Protein AF-A0A8C1S7X3-F1 (afdb_monomer_lite)

Organism: Cyprinus carpio (NCBI:txid7962)

Radius of gyration: 28.61 Å; chains: 1; bounding box: 65×60×80 Å

pLDDT: mean 78.75, std 22.72, range [27.33, 97.25]

Structure (mmCIF, N/CA/C/O backbone):
data_AF-A0A8C1S7X3-F1
#
_entry.id   AF-A0A8C1S7X3-F1
#
loop_
_atom_site.group_PDB
_atom_site.id
_atom_site.type_symbol
_atom_site.label_atom_id
_atom_site.label_alt_id
_atom_site.label_comp_id
_atom_site.label_asym_id
_atom_site.label_entity_id
_atom_site.label_seq_id
_atom_site.pdbx_PDB_ins_code
_atom_site.Cartn_x
_atom_site.Cartn_y
_atom_site.Cartn_z
_atom_site.occupancy
_atom_site.B_iso_or_equiv
_atom_site.auth_seq_id
_atom_site.auth_comp_id
_atom_site.auth_asym_id
_atom_site.auth_atom_id
_atom_site.pdbx_PDB_model_num
ATOM 1 N N . MET A 1 1 ? -44.495 -19.954 -11.432 1.00 55.00 1 MET A N 1
ATOM 2 C CA . MET A 1 1 ? -43.641 -20.137 -12.632 1.00 55.00 1 MET A CA 1
ATOM 3 C C . MET A 1 1 ? -44.266 -19.585 -13.930 1.00 55.00 1 MET A C 1
ATOM 5 O O . MET A 1 1 ? -44.049 -20.167 -14.978 1.00 55.00 1 MET A O 1
ATOM 9 N N . ASN A 1 2 ? -44.971 -18.441 -13.916 1.00 55.03 2 ASN A N 1
ATOM 10 C CA . ASN A 1 2 ? -45.495 -17.822 -15.156 1.00 55.03 2 ASN A CA 1
ATOM 11 C C . ASN A 1 2 ? -45.259 -16.300 -15.280 1.00 55.03 2 ASN A C 1
ATOM 13 O O . ASN A 1 2 ? -45.563 -15.739 -16.322 1.00 55.03 2 ASN A O 1
ATOM 17 N N . LEU A 1 3 ? -44.650 -15.631 -14.288 1.00 45.84 3 LEU A N 1
ATOM 18 C CA . LEU A 1 3 ? -44.273 -14.208 -14.409 1.00 45.84 3 LEU A CA 1
ATOM 19 C C . LEU A 1 3 ? -42.831 -13.980 -14.902 1.00 45.84 3 LEU A C 1
ATOM 21 O O . LEU A 1 3 ? -42.554 -12.970 -15.536 1.00 45.84 3 LEU A O 1
ATOM 25 N N . LEU A 1 4 ? -41.919 -14.932 -14.683 1.00 46.31 4 LEU A N 1
ATOM 26 C CA . LEU A 1 4 ? -40.523 -14.830 -15.141 1.00 46.31 4 LEU A CA 1
ATOM 27 C C . LEU A 1 4 ? -40.351 -15.062 -16.655 1.00 46.31 4 LEU A C 1
ATOM 29 O O . LEU A 1 4 ? -39.340 -14.660 -17.222 1.00 46.31 4 LEU A O 1
ATOM 33 N N . ARG A 1 5 ? -41.341 -15.669 -17.324 1.00 49.16 5 ARG A N 1
ATOM 34 C CA . ARG A 1 5 ? -41.297 -15.949 -18.769 1.00 49.16 5 ARG A CA 1
ATOM 35 C C . ARG A 1 5 ? -41.707 -14.730 -19.613 1.00 49.16 5 ARG A C 1
ATOM 37 O O . ARG A 1 5 ? -41.057 -14.440 -20.608 1.00 49.16 5 ARG A O 1
ATOM 44 N N . LEU A 1 6 ? -42.680 -13.947 -19.136 1.00 48.53 6 LEU A N 1
ATOM 45 C CA . LEU A 1 6 ? -43.129 -12.691 -19.764 1.00 48.53 6 LEU A CA 1
ATOM 46 C C . LEU A 1 6 ? -42.102 -11.545 -19.647 1.00 48.53 6 LEU A C 1
ATOM 48 O O . LEU A 1 6 ? -42.046 -10.664 -20.507 1.00 48.53 6 LEU A O 1
ATOM 52 N N . PHE A 1 7 ? -41.254 -11.568 -18.615 1.00 47.41 7 PHE A N 1
ATOM 53 C CA . PHE A 1 7 ? -40.211 -10.554 -18.422 1.00 47.41 7 PHE A CA 1
ATOM 54 C C . PHE A 1 7 ? -38.995 -10.770 -19.343 1.00 47.41 7 PHE A C 1
ATOM 56 O O . PHE A 1 7 ? -38.362 -9.814 -19.782 1.00 47.41 7 PHE A O 1
ATOM 63 N N . MET A 1 8 ? -38.693 -12.024 -19.696 1.00 51.19 8 MET A N 1
ATOM 64 C CA . MET A 1 8 ? -37.575 -12.349 -20.593 1.00 51.19 8 MET A CA 1
ATOM 65 C C . MET A 1 8 ? -37.919 -12.144 -22.077 1.00 51.19 8 MET A C 1
ATOM 67 O O . MET A 1 8 ? -37.049 -11.759 -22.859 1.00 51.19 8 MET A O 1
ATOM 71 N N . GLU A 1 9 ? -39.182 -12.317 -22.478 1.00 50.72 9 GLU A N 1
ATOM 72 C CA . GLU A 1 9 ? -39.605 -12.083 -23.869 1.00 50.72 9 GLU A CA 1
ATOM 73 C C . GLU A 1 9 ? -39.658 -10.586 -24.229 1.00 50.72 9 GLU A C 1
ATOM 75 O O . GLU A 1 9 ? -39.294 -10.207 -25.345 1.00 50.72 9 GLU A O 1
ATOM 80 N N . THR A 1 10 ? -39.978 -9.708 -23.274 1.00 50.62 10 THR A N 1
ATOM 81 C CA . THR A 1 10 ? -40.030 -8.247 -23.481 1.00 50.62 10 THR A CA 1
ATOM 82 C C . THR A 1 10 ? -38.645 -7.586 -23.557 1.00 50.62 10 THR A C 1
ATOM 84 O O . THR A 1 10 ? -38.455 -6.643 -24.327 1.00 50.62 10 THR A O 1
ATOM 87 N N . LEU A 1 11 ? -37.639 -8.128 -22.862 1.00 45.75 11 LEU A N 1
ATOM 88 C CA . LEU A 1 11 ? -36.242 -7.672 -22.951 1.00 45.75 11 LEU A CA 1
ATOM 89 C C . LEU A 1 11 ? -35.567 -8.048 -24.285 1.00 45.75 11 LEU A C 1
ATOM 91 O O . LEU A 1 11 ? -34.716 -7.305 -24.777 1.00 45.75 11 LEU A O 1
ATOM 95 N N . SER A 1 12 ? -35.990 -9.147 -24.920 1.00 47.47 12 SER A N 1
ATOM 96 C CA . SER A 1 12 ? -35.440 -9.595 -26.211 1.00 47.47 12 SER A CA 1
ATOM 97 C C . SER A 1 12 ? -35.862 -8.719 -27.405 1.00 47.47 12 SER A C 1
ATOM 99 O O . SER A 1 12 ? -35.102 -8.557 -28.363 1.00 47.47 12 SER A O 1
ATOM 101 N N . LEU A 1 13 ? -37.039 -8.086 -27.331 1.00 46.22 13 LEU A N 1
ATOM 102 C CA . LEU A 1 13 ? -37.576 -7.208 -28.379 1.00 46.22 13 LEU A CA 1
ATOM 103 C C . LEU A 1 13 ? -36.984 -5.790 -28.337 1.00 46.22 13 LEU A C 1
ATOM 105 O O . LEU A 1 13 ? -36.869 -5.141 -29.378 1.00 46.22 13 LEU A O 1
ATOM 109 N N . LEU A 1 14 ? -36.539 -5.324 -27.166 1.00 41.34 14 LEU A N 1
ATOM 110 C CA . LEU A 1 14 ? -35.882 -4.020 -27.016 1.00 41.34 14 LEU A CA 1
ATOM 111 C C . LEU A 1 14 ? -34.415 -4.039 -27.475 1.00 41.34 14 LEU A C 1
ATOM 113 O O . LEU A 1 14 ? -33.920 -3.030 -27.974 1.00 41.34 14 LEU A O 1
ATOM 117 N N . PHE A 1 15 ? -33.744 -5.193 -27.418 1.00 37.53 15 PHE A N 1
ATOM 118 C CA . PHE A 1 15 ? -32.365 -5.335 -27.904 1.00 37.53 15 PHE A CA 1
ATOM 119 C C . PHE A 1 15 ? -32.252 -5.413 -29.439 1.00 37.53 15 PHE A C 1
ATOM 121 O O . PHE A 1 15 ? -31.205 -5.078 -29.990 1.00 37.53 15 PHE A O 1
ATOM 128 N N . ARG A 1 16 ? -33.328 -5.776 -30.158 1.00 43.81 16 ARG A N 1
ATOM 129 C CA . ARG A 1 16 ? -33.337 -5.825 -31.637 1.00 43.81 16 ARG A CA 1
ATOM 130 C C . ARG A 1 16 ? -33.578 -4.483 -32.332 1.00 43.81 16 ARG A C 1
ATOM 132 O O . ARG A 1 16 ? -33.283 -4.379 -33.513 1.00 43.81 16 ARG A O 1
ATOM 139 N N . ARG A 1 17 ? -34.049 -3.444 -31.634 1.00 38.16 17 ARG A N 1
ATOM 140 C CA . ARG A 1 17 ? -34.268 -2.107 -32.232 1.00 38.16 17 ARG A CA 1
ATOM 141 C C . ARG A 1 17 ? -33.084 -1.144 -32.114 1.00 38.16 17 ARG A C 1
ATOM 143 O O . ARG A 1 17 ? -33.133 -0.068 -32.695 1.00 38.16 17 ARG A O 1
ATOM 150 N N . CYS A 1 18 ? -32.021 -1.519 -31.401 1.00 34.16 18 CYS A N 1
ATOM 151 C CA . CYS A 1 18 ? -30.854 -0.655 -31.181 1.00 34.16 18 CYS A CA 1
ATOM 152 C C . CYS A 1 18 ? -29.676 -0.940 -32.141 1.00 34.16 18 CYS A C 1
ATOM 154 O O . CYS A 1 18 ? -28.644 -0.283 -32.058 1.00 34.16 18 CYS A O 1
ATOM 156 N N . LEU A 1 19 ? -29.811 -1.913 -33.054 1.00 35.56 19 LEU A N 1
ATOM 157 C CA . LEU A 1 19 ? -28.732 -2.364 -33.951 1.00 35.56 19 LEU A CA 1
ATOM 158 C C . LEU A 1 19 ? -28.941 -2.022 -35.442 1.00 35.56 19 LEU A C 1
ATOM 160 O O . LEU A 1 19 ? -28.170 -2.491 -36.274 1.00 35.56 19 LEU A O 1
ATOM 164 N N . GLU A 1 20 ? -29.917 -1.175 -35.795 1.00 39.09 20 GLU A N 1
ATOM 165 C CA . GLU A 1 20 ? -30.254 -0.850 -37.200 1.00 39.09 20 GLU A CA 1
ATOM 166 C C . GLU A 1 20 ? -30.089 0.629 -37.607 1.00 39.09 20 GLU A C 1
ATOM 168 O O . GLU A 1 20 ? -30.702 1.089 -38.565 1.00 39.09 20 GLU A O 1
ATOM 173 N N . THR A 1 21 ? -29.207 1.398 -36.965 1.00 34.78 21 THR A N 1
ATOM 174 C CA . THR A 1 21 ? -28.835 2.736 -37.474 1.00 34.78 21 THR A CA 1
ATOM 175 C C . THR A 1 21 ? -27.326 2.885 -37.643 1.00 34.78 21 THR A C 1
ATOM 177 O O . THR A 1 21 ? -26.651 3.658 -36.969 1.00 34.78 21 THR A O 1
ATOM 180 N N . GLN A 1 22 ? -26.779 2.140 -38.607 1.00 35.91 22 GLN A N 1
ATOM 181 C CA . GLN A 1 22 ? -25.499 2.480 -39.228 1.00 35.91 22 GLN A CA 1
ATOM 182 C C . GLN A 1 22 ? -25.705 3.690 -40.152 1.00 35.91 22 GLN A C 1
ATOM 184 O O . GLN A 1 22 ? -26.247 3.559 -41.245 1.00 35.91 22 GLN A O 1
ATOM 189 N N . ALA A 1 23 ? -25.275 4.875 -39.716 1.00 35.78 23 ALA A N 1
ATOM 190 C CA . ALA A 1 23 ? -25.149 6.042 -40.587 1.00 35.78 23 ALA A CA 1
ATOM 191 C C . ALA A 1 23 ? -23.747 6.054 -41.239 1.00 35.78 23 ALA A C 1
ATOM 193 O O . ALA A 1 23 ? -22.747 5.970 -40.517 1.00 35.78 23 ALA A O 1
ATOM 194 N N . PRO A 1 24 ? -23.636 6.138 -42.578 1.00 37.59 24 PRO A N 1
ATOM 195 C CA . PRO A 1 24 ? -22.352 6.132 -43.266 1.00 37.59 24 PRO A CA 1
ATOM 196 C C . PRO A 1 24 ? -21.654 7.500 -43.259 1.00 37.59 24 PRO A C 1
ATOM 198 O O . PRO A 1 24 ? -22.267 8.564 -43.188 1.00 37.59 24 PRO A O 1
ATOM 201 N N . ARG A 1 25 ? -20.324 7.425 -43.368 1.00 37.12 25 ARG A N 1
ATOM 202 C CA . ARG A 1 25 ? -19.386 8.529 -43.595 1.00 37.12 25 ARG A CA 1
ATOM 203 C C . ARG A 1 25 ? -19.604 9.145 -44.981 1.00 37.12 25 ARG A C 1
ATOM 205 O O . ARG A 1 25 ? -19.524 8.414 -45.961 1.00 37.12 25 ARG A O 1
ATOM 212 N N . THR A 1 26 ? -19.691 10.471 -45.071 1.00 30.23 26 THR A N 1
ATOM 213 C CA . THR A 1 26 ? -19.471 11.212 -46.328 1.00 30.23 26 THR A CA 1
ATOM 214 C C . THR A 1 26 ? -18.847 12.585 -46.065 1.00 30.23 26 THR A C 1
ATOM 216 O O . THR A 1 26 ? -19.467 13.478 -45.499 1.00 30.23 26 THR A O 1
ATOM 219 N N . THR A 1 27 ? -17.564 12.667 -46.426 1.00 29.92 27 THR A N 1
ATOM 220 C CA . THR A 1 27 ? -16.858 13.735 -47.160 1.00 29.92 27 THR A CA 1
ATOM 221 C C . THR A 1 27 ? -17.393 15.172 -47.158 1.00 29.92 27 THR A C 1
ATOM 223 O O . THR A 1 27 ? -18.491 15.466 -47.620 1.00 29.92 27 THR A O 1
ATOM 226 N N . PHE A 1 28 ? -16.484 16.076 -46.778 1.00 31.14 28 PHE A N 1
ATOM 227 C CA . PHE A 1 28 ? -16.491 17.512 -47.041 1.00 31.14 28 PHE A CA 1
ATOM 228 C C . PHE A 1 28 ? -16.698 17.846 -48.525 1.00 31.14 28 PHE A C 1
ATOM 230 O O . PHE A 1 28 ? -15.899 17.417 -49.354 1.00 31.14 28 PHE A O 1
ATOM 237 N N . ILE A 1 29 ? -17.664 18.721 -48.823 1.00 29.14 29 ILE A N 1
ATOM 238 C CA . ILE A 1 29 ? -17.575 19.699 -49.916 1.00 29.14 29 ILE A CA 1
ATOM 239 C C . ILE A 1 29 ? -18.125 21.025 -49.388 1.00 29.14 29 ILE A C 1
ATOM 241 O O . ILE A 1 29 ? -19.268 21.128 -48.949 1.00 29.14 29 ILE A O 1
ATOM 245 N N . VAL A 1 30 ? -17.263 22.035 -49.411 1.00 35.91 30 VAL A N 1
ATOM 246 C CA . VAL A 1 30 ? -17.592 23.436 -49.165 1.00 35.91 30 VAL A CA 1
ATOM 247 C C . VAL A 1 30 ? -18.342 23.934 -50.395 1.00 35.91 30 VAL A C 1
ATOM 249 O O . VAL A 1 30 ? -17.779 23.878 -51.483 1.00 35.91 30 VAL A O 1
ATOM 252 N N . ASN A 1 31 ? -19.569 24.437 -50.255 1.00 27.33 31 ASN A N 1
ATOM 253 C CA . ASN A 1 31 ? -20.057 25.435 -51.201 1.00 27.33 31 ASN A CA 1
ATOM 254 C C . ASN A 1 31 ? -21.078 26.399 -50.590 1.00 27.33 31 ASN A C 1
ATOM 256 O O . ASN A 1 31 ? -22.105 26.032 -50.027 1.00 27.33 31 ASN A O 1
ATOM 260 N N . LYS A 1 32 ? -20.685 27.662 -50.729 1.00 33.59 32 LYS A N 1
ATOM 261 C CA . LYS A 1 32 ? -21.409 28.923 -50.593 1.00 33.59 32 LYS A CA 1
ATOM 262 C C . LYS A 1 32 ? -22.662 28.907 -51.478 1.00 33.59 32 LYS A C 1
ATOM 264 O O . LYS A 1 32 ? -22.566 28.383 -52.580 1.00 33.59 32 LYS A O 1
ATOM 269 N N . LEU A 1 33 ? -23.745 29.544 -51.019 1.00 29.83 33 LEU A N 1
ATOM 270 C CA . LEU A 1 33 ? -24.744 30.348 -51.767 1.00 29.83 33 LEU A CA 1
ATOM 271 C C . LEU A 1 33 ? -26.041 30.387 -50.930 1.00 29.83 33 LEU A C 1
ATOM 273 O O . LEU A 1 33 ? -26.743 29.395 -50.796 1.00 29.83 33 LEU A O 1
ATOM 277 N N . GLN A 1 34 ? -26.189 31.405 -50.080 1.00 31.56 34 GLN A N 1
ATOM 278 C CA . GLN A 1 34 ? -27.067 32.566 -50.305 1.00 31.56 34 GLN A CA 1
ATOM 279 C C . GLN A 1 34 ? -28.560 32.202 -50.337 1.00 31.56 34 GLN A C 1
ATOM 281 O O . GLN A 1 34 ? -29.079 31.714 -51.332 1.00 31.56 34 GLN A O 1
ATOM 286 N N . CYS A 1 35 ? -29.254 32.513 -49.240 1.00 27.50 35 CYS A N 1
ATOM 287 C CA . CYS A 1 35 ? -30.694 32.733 -49.255 1.00 27.50 35 CYS A CA 1
ATOM 288 C C . CYS A 1 35 ? -30.974 34.047 -48.518 1.00 27.50 35 CYS A C 1
ATOM 290 O O . CYS A 1 35 ? -30.832 34.146 -47.297 1.00 27.50 35 CYS A O 1
ATOM 292 N N . GLU A 1 36 ? -31.284 35.076 -49.302 1.00 39.12 36 GLU A N 1
ATOM 293 C CA . GLU A 1 36 ? -31.817 36.353 -48.851 1.00 39.12 36 GLU A CA 1
ATOM 294 C C . GLU A 1 36 ? -33.304 36.180 -48.547 1.00 39.12 36 GLU A C 1
ATOM 296 O O . GLU A 1 36 ? -34.116 36.060 -49.456 1.00 39.12 36 GLU A O 1
ATOM 301 N N . CYS A 1 37 ? -33.671 36.181 -47.267 1.00 31.02 37 CYS A N 1
ATOM 302 C CA . CYS A 1 37 ? -35.007 36.607 -46.849 1.00 31.02 37 CYS A CA 1
ATOM 303 C C . CYS A 1 37 ? -34.988 36.963 -45.357 1.00 31.02 37 CYS A C 1
ATOM 305 O O . CYS A 1 37 ? -35.560 36.291 -44.502 1.00 31.02 37 CYS A O 1
ATOM 307 N N . CYS A 1 38 ? -34.251 38.021 -45.022 1.00 29.19 38 CYS A N 1
ATOM 308 C CA . CYS A 1 38 ? -34.256 38.593 -43.684 1.00 29.19 38 CYS A CA 1
ATOM 309 C C . CYS A 1 38 ? -35.435 39.565 -43.577 1.00 29.19 38 CYS A C 1
ATOM 311 O O . CYS A 1 38 ? -35.336 40.687 -44.065 1.00 29.19 38 CYS A O 1
ATOM 313 N N . SER A 1 39 ? -36.551 39.147 -42.969 1.00 36.94 39 SER A N 1
ATOM 314 C CA . SER A 1 39 ? -37.573 40.053 -42.414 1.00 36.94 39 SER A CA 1
ATOM 315 C C . SER A 1 39 ? -38.528 39.321 -41.470 1.00 36.94 39 SER A C 1
ATOM 317 O O . SER A 1 39 ? -39.686 39.121 -41.804 1.00 36.94 39 SER A O 1
ATOM 319 N N . SER A 1 40 ? -38.052 38.950 -40.276 1.00 35.81 40 SER A N 1
ATOM 320 C CA . SER A 1 40 ? -38.884 38.971 -39.056 1.00 35.81 40 SER A CA 1
ATOM 321 C C . SER A 1 40 ? -38.089 38.524 -37.828 1.00 35.81 40 SER A C 1
ATOM 323 O O . SER A 1 40 ? -37.838 37.341 -37.596 1.00 35.81 40 SER A O 1
ATOM 325 N N . ARG A 1 41 ? -37.718 39.513 -37.009 1.00 45.38 41 ARG A N 1
ATOM 326 C CA . ARG A 1 41 ? -37.398 39.357 -35.588 1.00 45.38 41 ARG A CA 1
ATOM 327 C C . ARG A 1 41 ? -38.576 38.686 -34.879 1.00 45.38 41 ARG A C 1
ATOM 329 O O . ARG A 1 41 ? -39.564 39.368 -34.653 1.00 45.38 41 ARG A O 1
ATOM 336 N N . SER A 1 42 ? -38.442 37.427 -34.470 1.00 42.34 42 SER A N 1
ATOM 337 C CA . SER A 1 42 ? -39.120 36.862 -33.287 1.00 42.34 42 SER A CA 1
ATOM 338 C C . SER A 1 42 ? -38.976 35.344 -33.261 1.00 42.34 42 SER A C 1
ATOM 340 O O . SER A 1 42 ? -39.863 34.637 -33.721 1.00 42.34 42 SER A O 1
ATOM 342 N N . ASN A 1 43 ? -37.883 34.813 -32.710 1.00 39.19 43 ASN A N 1
ATOM 343 C CA . ASN A 1 43 ? -37.947 33.469 -32.115 1.00 39.19 43 ASN A CA 1
ATOM 344 C C . ASN A 1 43 ? -36.871 33.182 -31.057 1.00 39.19 43 ASN A C 1
ATOM 346 O O . ASN A 1 43 ? -36.550 32.036 -30.771 1.00 39.19 43 ASN A O 1
ATOM 350 N N . LEU A 1 44 ? -36.377 34.229 -30.383 1.00 39.12 44 LEU A N 1
ATOM 351 C CA . LEU A 1 44 ? -35.601 34.075 -29.145 1.00 39.12 44 LEU A CA 1
ATOM 352 C C . LEU A 1 44 ? -36.499 33.883 -27.901 1.00 39.12 44 LEU A C 1
ATOM 354 O O . LEU A 1 44 ? -36.006 33.827 -26.779 1.00 39.12 44 LEU A O 1
ATOM 358 N N . TYR A 1 45 ? -37.822 33.797 -28.089 1.00 42.78 45 TYR A N 1
ATOM 359 C CA . TYR A 1 45 ? -38.806 33.758 -26.999 1.00 42.78 45 TYR A CA 1
ATOM 360 C C . TYR A 1 45 ? -39.431 32.371 -26.759 1.00 42.78 45 TYR A C 1
ATOM 362 O O . TYR A 1 45 ? -40.202 32.201 -25.819 1.00 42.78 45 TYR A O 1
ATOM 370 N N . GLN A 1 46 ? -39.085 31.356 -27.563 1.00 44.44 46 GLN A N 1
ATOM 371 C CA . GLN A 1 46 ? -39.604 29.989 -27.387 1.00 44.44 46 GLN A CA 1
ATOM 372 C C . GLN A 1 46 ? -38.557 28.967 -26.907 1.00 44.44 46 GLN A C 1
ATOM 374 O O . GLN A 1 46 ? -38.938 27.928 -26.374 1.00 44.44 46 GLN A O 1
ATOM 379 N N . GLN A 1 47 ? -37.255 29.278 -26.947 1.00 41.69 47 GLN A N 1
ATOM 380 C CA . GLN A 1 47 ? -36.217 28.431 -26.326 1.00 41.69 47 GLN A CA 1
ATOM 381 C C . GLN A 1 47 ? -36.086 28.624 -24.804 1.00 41.69 47 GLN A C 1
ATOM 383 O O . GLN A 1 47 ? -35.587 27.742 -24.107 1.00 41.69 47 GLN A O 1
ATOM 388 N N . THR A 1 48 ? -36.605 29.721 -24.248 1.00 44.78 48 THR A N 1
ATOM 389 C CA . THR A 1 48 ? -36.473 30.041 -22.815 1.00 44.78 48 THR A CA 1
ATOM 390 C C . THR A 1 48 ? -37.483 29.322 -21.914 1.00 44.78 48 THR A C 1
ATOM 392 O O . THR A 1 48 ? -37.338 29.355 -20.692 1.00 44.78 48 THR A O 1
ATOM 395 N N . ASN A 1 49 ? -38.481 28.632 -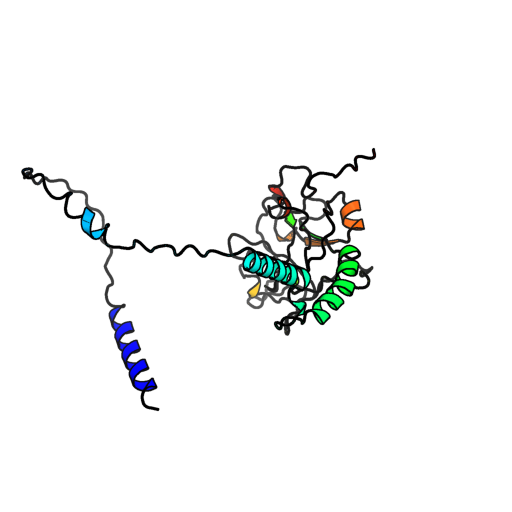22.482 1.00 45.00 49 ASN A N 1
ATOM 396 C CA . ASN A 1 49 ? -39.529 27.950 -21.709 1.00 45.00 49 ASN A CA 1
ATOM 397 C C . ASN A 1 49 ? -39.338 26.427 -21.580 1.00 45.00 49 ASN A C 1
ATOM 399 O O . ASN A 1 49 ? -39.862 25.837 -20.636 1.00 45.00 49 ASN A O 1
ATOM 403 N N . LEU A 1 50 ? -38.526 25.797 -22.438 1.00 44.09 50 LEU A N 1
ATOM 404 C CA . LEU A 1 50 ? -38.106 24.395 -22.277 1.00 44.09 50 LEU A CA 1
ATOM 405 C C . LEU A 1 50 ? -36.883 24.246 -21.356 1.00 44.09 50 LEU A C 1
ATOM 407 O O . LEU A 1 50 ? -36.796 23.268 -20.620 1.00 44.09 50 LEU A O 1
ATOM 411 N N . GLN A 1 51 ? -36.008 25.257 -21.288 1.00 44.62 51 GLN A N 1
ATOM 412 C CA . GLN A 1 51 ? -34.932 25.316 -20.286 1.00 44.62 51 GLN A CA 1
ATOM 413 C C . GLN A 1 51 ? -35.421 25.697 -18.877 1.00 44.62 51 GLN A C 1
ATOM 415 O O . GLN A 1 51 ? -34.728 25.435 -17.902 1.00 44.62 51 GLN A O 1
ATOM 420 N N . LYS A 1 52 ? -36.625 26.273 -18.737 1.00 46.00 52 LYS A N 1
ATOM 421 C CA . LYS A 1 52 ? -37.221 26.592 -17.424 1.00 46.00 52 LYS A CA 1
ATOM 422 C C . LYS A 1 52 ? -38.009 25.441 -16.790 1.00 46.00 52 LYS A C 1
ATOM 424 O O . LYS A 1 52 ? -38.356 25.536 -15.615 1.00 46.00 52 LYS A O 1
ATOM 429 N N . ARG A 1 53 ? -38.306 24.373 -17.541 1.00 45.78 53 ARG A N 1
ATOM 430 C CA . ARG A 1 53 ? -39.115 23.230 -17.070 1.00 45.78 53 ARG A CA 1
ATOM 431 C C . ARG A 1 53 ? -38.328 21.949 -16.798 1.00 45.78 53 ARG A C 1
ATOM 433 O O . ARG A 1 53 ? -38.903 21.019 -16.243 1.00 45.78 53 ARG A O 1
ATOM 440 N N . LEU A 1 54 ? -37.030 21.908 -17.094 1.00 47.91 54 LEU A N 1
ATOM 441 C CA . LEU A 1 54 ? -36.160 20.805 -16.689 1.00 47.91 54 LEU A CA 1
ATOM 442 C C . LEU A 1 54 ? -35.308 21.222 -15.486 1.00 47.91 54 LEU A C 1
ATOM 444 O O . LEU A 1 54 ? -34.375 22.011 -15.582 1.00 47.91 54 LEU A O 1
ATOM 448 N N . SER A 1 55 ? -35.723 20.669 -14.346 1.00 48.31 55 SER A N 1
ATOM 449 C CA . SER A 1 55 ? -34.959 20.448 -13.120 1.00 48.31 55 SER A CA 1
ATOM 450 C C . SER A 1 55 ? -34.449 21.676 -12.360 1.00 48.31 55 SER A C 1
ATOM 452 O O . SER A 1 55 ? -33.256 21.827 -12.108 1.00 48.31 55 SER A O 1
ATOM 454 N N . ARG A 1 56 ? -35.383 22.419 -11.754 1.00 49.47 56 ARG A N 1
ATOM 455 C CA . ARG A 1 56 ? -35.261 22.681 -10.308 1.00 49.47 56 ARG A CA 1
ATOM 456 C C . ARG A 1 56 ? -35.314 21.324 -9.585 1.00 49.47 56 ARG A C 1
ATOM 458 O O . ARG A 1 56 ? -36.335 20.970 -9.008 1.00 49.47 56 ARG A O 1
ATOM 465 N N . SER A 1 57 ? -34.249 20.524 -9.657 1.00 57.66 57 SER A N 1
ATOM 466 C CA . SER A 1 57 ? -34.027 19.537 -8.607 1.00 57.66 57 SER A CA 1
ATOM 467 C C . SER A 1 57 ? -33.686 20.372 -7.386 1.00 57.66 57 SER A C 1
ATOM 469 O O . SER A 1 57 ? -32.613 20.976 -7.324 1.00 57.66 57 SER A O 1
ATOM 471 N N . VAL A 1 58 ? -34.630 20.511 -6.462 1.00 61.62 58 VAL A N 1
ATOM 472 C CA . VAL A 1 58 ? -34.288 20.954 -5.116 1.00 61.62 58 VAL A CA 1
ATOM 473 C C . VAL A 1 58 ? -33.248 19.940 -4.652 1.00 61.62 58 VAL A C 1
ATOM 475 O O . VAL A 1 58 ? -33.587 18.784 -4.431 1.00 61.62 58 VAL A O 1
ATOM 478 N N . MET A 1 59 ? -31.967 20.324 -4.632 1.00 59.06 59 MET A N 1
ATOM 479 C CA . MET A 1 59 ? -30.982 19.576 -3.864 1.00 59.06 59 MET A CA 1
ATOM 480 C C . MET A 1 59 ? -31.484 19.677 -2.434 1.00 59.06 59 MET A C 1
ATOM 482 O O . MET A 1 59 ? -31.346 20.722 -1.794 1.00 59.06 59 MET A O 1
ATOM 486 N N . GLU A 1 60 ? -32.172 18.634 -1.995 1.00 70.06 60 GLU A N 1
ATOM 487 C CA . GLU A 1 60 ? -32.599 18.488 -0.622 1.00 70.06 60 GLU A CA 1
ATOM 488 C C . GLU A 1 60 ? -31.324 18.573 0.217 1.00 70.06 60 GLU A C 1
ATOM 490 O O . GLU A 1 60 ? -30.405 17.762 0.079 1.00 70.06 60 GLU A O 1
ATOM 495 N N . ARG A 1 61 ? -31.183 19.668 0.971 1.00 73.75 61 ARG A N 1
ATOM 496 C CA . ARG A 1 61 ? -30.003 19.871 1.806 1.00 73.75 61 ARG A CA 1
ATOM 497 C C . ARG A 1 61 ? -30.097 18.850 2.923 1.00 73.75 61 ARG A C 1
ATOM 499 O O . ARG A 1 61 ? -30.914 19.008 3.824 1.00 73.75 61 ARG A O 1
ATOM 506 N N . ILE A 1 62 ? -29.261 17.822 2.848 1.00 78.94 62 ILE A N 1
ATOM 507 C CA . ILE A 1 62 ? -29.084 16.871 3.938 1.00 78.94 62 ILE A CA 1
ATOM 508 C C . ILE A 1 62 ? -28.532 17.669 5.122 1.00 78.94 62 ILE A C 1
ATOM 510 O O . ILE A 1 62 ? -27.375 18.087 5.121 1.00 78.94 62 ILE A O 1
ATOM 514 N N . HIS A 1 63 ? -29.393 17.950 6.097 1.00 80.81 63 HIS A N 1
ATOM 515 C CA . HIS A 1 63 ? -29.012 18.616 7.331 1.00 80.81 63 HIS A CA 1
ATOM 516 C C . HIS A 1 63 ? -28.608 17.548 8.343 1.00 80.81 63 HIS A C 1
ATOM 518 O O . HIS A 1 63 ? -29.447 16.793 8.827 1.00 80.81 63 HIS A O 1
ATOM 524 N N . ILE A 1 64 ? -27.317 17.485 8.651 1.00 81.12 64 ILE A N 1
ATOM 525 C CA . ILE A 1 64 ? -26.772 16.572 9.653 1.00 81.12 64 ILE A CA 1
ATOM 526 C C . ILE A 1 64 ? -26.699 17.352 10.963 1.00 81.12 64 ILE A C 1
ATOM 528 O O . ILE A 1 64 ? -26.023 18.377 11.042 1.00 81.12 64 ILE A O 1
ATOM 532 N N . ASP A 1 65 ? -27.431 16.909 11.982 1.00 90.38 65 ASP A N 1
ATOM 533 C CA . ASP A 1 65 ? -27.319 17.507 13.309 1.00 90.38 65 ASP A CA 1
ATOM 534 C C . ASP A 1 65 ? -25.977 17.141 13.982 1.00 90.38 65 ASP A C 1
ATOM 536 O O . ASP A 1 65 ? -25.189 16.322 13.495 1.00 90.38 65 ASP A O 1
ATOM 540 N N . LYS A 1 66 ? -25.684 17.770 15.123 1.00 91.12 66 LYS A N 1
ATOM 541 C CA . LYS A 1 66 ? -24.432 17.536 15.855 1.00 91.12 66 LYS A CA 1
ATOM 542 C C . LYS A 1 66 ? -24.285 16.082 16.323 1.00 91.12 66 LYS A C 1
ATOM 544 O O . LYS A 1 66 ? -23.176 15.560 16.335 1.00 91.12 66 LYS A O 1
ATOM 549 N N . HIS A 1 67 ? -25.380 15.427 16.701 1.00 90.38 67 HIS A N 1
ATOM 550 C CA . HIS A 1 67 ? -25.353 14.043 17.165 1.00 90.38 67 HIS A CA 1
ATOM 551 C C . HIS A 1 67 ? -25.026 13.088 16.011 1.00 90.38 67 HIS A C 1
ATOM 553 O O . HIS A 1 67 ? -24.130 12.254 16.129 1.00 90.38 67 HIS A O 1
ATOM 559 N N . ALA A 1 68 ? -25.685 13.263 14.867 1.00 88.81 68 ALA A N 1
ATOM 560 C CA . ALA A 1 68 ? -25.401 12.529 13.644 1.00 88.81 68 ALA A CA 1
ATOM 561 C C . ALA A 1 68 ? -23.961 12.771 13.157 1.00 88.81 68 ALA A C 1
ATOM 563 O O . ALA A 1 68 ? -23.293 11.827 12.743 1.00 88.81 68 ALA A O 1
ATOM 564 N N . THR A 1 69 ? -23.443 13.997 13.284 1.00 89.88 69 THR A N 1
ATOM 565 C CA . THR A 1 69 ? -22.040 14.317 12.963 1.00 89.88 69 THR A CA 1
ATOM 566 C C . THR A 1 69 ? -21.073 13.530 13.850 1.00 89.88 69 THR A C 1
ATOM 568 O O . THR A 1 69 ? -20.200 12.835 13.334 1.00 89.88 69 THR A O 1
ATOM 571 N N . ASN A 1 70 ? -21.277 13.551 15.171 1.00 92.06 70 ASN A N 1
ATOM 572 C CA . ASN A 1 70 ? -20.446 12.806 16.120 1.00 92.06 70 ASN A CA 1
ATOM 573 C C . ASN A 1 70 ? -20.485 11.290 15.860 1.00 92.06 70 ASN A C 1
ATOM 575 O O . ASN A 1 70 ? -19.459 10.621 15.950 1.00 92.06 70 ASN A O 1
ATOM 579 N N . ALA A 1 71 ? -21.655 10.742 15.518 1.00 90.56 71 ALA A N 1
ATOM 580 C CA . ALA A 1 71 ? -21.800 9.326 15.191 1.00 90.56 71 ALA A CA 1
ATOM 581 C C . ALA A 1 71 ? -21.007 8.944 13.927 1.00 90.56 71 ALA A C 1
ATOM 583 O O . ALA A 1 71 ? -20.331 7.914 13.903 1.00 90.56 71 ALA A O 1
ATOM 584 N N . VAL A 1 72 ? -21.037 9.793 12.893 1.00 91.88 72 VAL A N 1
ATOM 585 C CA . VAL A 1 72 ? -20.241 9.599 11.672 1.00 91.88 72 VAL A CA 1
ATOM 586 C C . VAL A 1 72 ? -18.746 9.676 11.979 1.00 91.88 72 VAL A C 1
ATOM 588 O O . VAL A 1 72 ? -17.988 8.817 11.533 1.00 91.88 72 VAL A O 1
ATOM 591 N N . GLU A 1 73 ? -18.305 10.661 12.761 1.00 93.19 73 GLU A N 1
ATOM 592 C CA . GLU A 1 73 ? -16.898 10.800 13.153 1.00 93.19 73 GLU A CA 1
ATOM 593 C C . GLU A 1 73 ? -16.396 9.597 13.958 1.00 93.19 73 GLU A C 1
ATOM 595 O O . GLU A 1 73 ? -15.325 9.066 13.650 1.00 93.19 73 GLU A O 1
ATOM 600 N N . ALA A 1 74 ? -17.190 9.118 14.921 1.00 91.75 74 ALA A N 1
ATOM 601 C CA . ALA A 1 74 ? -16.883 7.930 15.713 1.00 91.75 74 ALA A CA 1
ATOM 602 C C . ALA A 1 74 ? -16.763 6.677 14.833 1.00 91.75 74 ALA A C 1
ATOM 604 O O . ALA A 1 74 ? -15.821 5.899 14.985 1.00 91.75 74 ALA A O 1
ATOM 605 N N . TYR A 1 75 ? -17.660 6.508 13.857 1.00 92.50 75 TYR A N 1
ATOM 606 C CA . TYR A 1 75 ? -17.588 5.406 12.899 1.00 92.50 75 TYR A CA 1
ATOM 607 C C . TYR A 1 75 ? -16.351 5.495 11.988 1.00 92.50 75 TYR A C 1
ATOM 609 O O . TYR A 1 75 ? -15.694 4.489 11.715 1.00 92.50 75 TYR A O 1
ATOM 617 N N . LEU A 1 76 ? -15.985 6.696 11.532 1.00 92.50 76 LEU A N 1
ATOM 618 C CA . LEU A 1 76 ? -14.770 6.898 10.737 1.00 92.50 76 LEU A CA 1
ATOM 619 C C . LEU A 1 76 ? -13.506 6.624 11.554 1.00 92.50 76 LEU A C 1
ATOM 621 O O . LEU A 1 76 ? -12.550 6.053 11.031 1.00 92.50 76 LEU A O 1
ATOM 625 N N . GLU A 1 77 ? -13.479 7.016 12.827 1.00 91.94 77 GLU A N 1
ATOM 626 C CA . GLU A 1 77 ? -12.388 6.668 13.734 1.00 91.94 77 GLU A CA 1
ATOM 627 C C . GLU A 1 77 ? -12.302 5.159 13.959 1.00 91.94 77 GLU A C 1
ATOM 629 O O . GLU A 1 77 ? -11.219 4.598 13.785 1.00 91.94 77 GLU A O 1
ATOM 634 N N . TYR A 1 78 ? -13.433 4.504 14.238 1.00 93.75 78 TYR A N 1
ATOM 635 C CA . TYR A 1 78 ? -13.527 3.048 14.333 1.00 93.75 78 TYR A CA 1
ATOM 636 C C . TYR A 1 78 ? -12.931 2.385 13.092 1.00 93.75 78 TYR A C 1
ATOM 638 O O . TYR A 1 78 ? -12.008 1.587 13.206 1.00 93.75 78 TYR A O 1
ATOM 646 N N . LYS A 1 79 ? -13.358 2.790 11.891 1.00 92.19 79 LYS A N 1
ATOM 647 C CA . LYS A 1 79 ? -12.854 2.225 10.633 1.00 92.19 79 LYS A CA 1
ATOM 648 C C . LYS A 1 79 ? -11.355 2.463 10.427 1.00 92.19 79 LYS A C 1
ATOM 650 O O . LYS A 1 79 ? -10.675 1.606 9.873 1.00 92.19 79 LYS A O 1
ATOM 655 N N . ARG A 1 80 ? -10.812 3.602 10.872 1.00 91.69 80 ARG A N 1
ATOM 656 C CA . ARG A 1 80 ? -9.366 3.888 10.795 1.00 91.69 80 ARG A CA 1
ATOM 657 C C . ARG A 1 80 ? -8.543 3.052 11.773 1.00 91.69 80 ARG A C 1
ATOM 659 O O . ARG A 1 80 ? -7.408 2.702 11.456 1.00 91.69 80 ARG A O 1
ATOM 666 N N . ILE A 1 81 ? -9.073 2.773 12.962 1.00 92.19 81 ILE A N 1
ATOM 667 C CA . ILE A 1 81 ? -8.386 1.977 13.985 1.00 92.19 81 ILE A CA 1
ATOM 668 C C . ILE A 1 81 ? -8.556 0.484 13.700 1.00 92.19 81 ILE A C 1
ATOM 670 O O . ILE A 1 81 ? -7.575 -0.241 13.703 1.00 92.19 81 ILE A O 1
ATOM 674 N N . VAL A 1 82 ? -9.761 0.005 13.426 1.00 90.75 82 VAL A N 1
ATOM 675 C CA . VAL A 1 82 ? -10.028 -1.429 13.242 1.00 90.75 82 VAL A CA 1
ATOM 676 C C . VAL A 1 82 ? -9.675 -1.906 11.831 1.00 90.75 82 VAL A C 1
ATOM 678 O O . VAL A 1 82 ? -9.218 -3.031 11.653 1.00 90.75 82 VAL A O 1
ATOM 681 N N . GLY A 1 83 ? -9.805 -1.048 10.815 1.00 87.44 83 GLY A N 1
ATOM 682 C CA . GLY A 1 83 ? -9.497 -1.418 9.435 1.00 87.44 83 GLY A CA 1
ATOM 683 C C . GLY A 1 83 ? -10.445 -2.500 8.915 1.00 87.44 83 GLY A C 1
ATOM 684 O O . GLY A 1 83 ? -11.625 -2.233 8.719 1.00 87.44 83 GLY A O 1
ATOM 685 N N . GLU A 1 84 ? -9.906 -3.694 8.661 1.00 85.44 84 GLU A N 1
ATOM 686 C CA . GLU A 1 84 ? -10.652 -4.887 8.215 1.00 85.44 84 GLU A CA 1
ATOM 687 C C . GLU A 1 84 ? -10.528 -6.054 9.213 1.00 85.44 84 GLU A C 1
ATOM 689 O O . GLU A 1 84 ? -10.883 -7.191 8.903 1.00 85.44 84 GLU A O 1
ATOM 694 N N . ASP A 1 85 ? -10.008 -5.791 10.417 1.00 85.62 85 ASP A N 1
ATOM 695 C CA . ASP A 1 85 ? -9.792 -6.825 11.436 1.00 85.62 85 ASP A CA 1
ATOM 696 C C . ASP A 1 85 ? -11.109 -7.325 12.064 1.00 85.62 85 ASP A C 1
ATOM 698 O O . ASP A 1 85 ? -11.120 -8.347 12.746 1.00 85.62 85 ASP A O 1
ATOM 702 N N . ASP A 1 86 ? -12.224 -6.635 11.814 1.00 86.44 86 ASP A N 1
ATOM 703 C CA . ASP A 1 86 ? -13.569 -6.993 12.274 1.00 86.44 86 ASP A CA 1
ATOM 704 C C . ASP A 1 86 ? -14.224 -8.117 11.446 1.00 86.44 86 ASP A C 1
ATOM 706 O O . ASP A 1 86 ? -15.321 -8.586 11.758 1.00 86.44 86 ASP A O 1
ATOM 710 N N . GLY A 1 87 ? -13.572 -8.560 10.363 1.00 84.38 87 GLY A N 1
ATOM 711 C CA . GLY A 1 87 ? -14.084 -9.617 9.490 1.00 84.38 87 GLY A CA 1
ATOM 712 C C . GLY A 1 87 ? -15.420 -9.274 8.822 1.00 84.38 87 GLY A C 1
ATOM 713 O O . GLY A 1 87 ? -16.121 -10.181 8.368 1.00 84.38 87 GLY A O 1
ATOM 714 N N . GLY A 1 88 ? -15.784 -7.988 8.766 1.00 85.69 88 GLY A N 1
ATOM 715 C CA . GLY A 1 88 ? -17.041 -7.496 8.204 1.00 85.69 88 GLY A CA 1
ATOM 716 C C . GLY A 1 88 ? -18.209 -7.396 9.191 1.00 85.69 88 GLY A C 1
ATOM 717 O O . GLY A 1 88 ? -19.306 -7.040 8.761 1.00 85.69 88 GLY A O 1
ATOM 718 N N . THR A 1 89 ? -18.010 -7.685 10.483 1.00 90.81 89 THR A N 1
ATOM 719 C CA . THR A 1 89 ? -19.035 -7.501 11.527 1.00 90.81 89 THR A CA 1
ATOM 720 C C . THR A 1 89 ? -18.550 -6.511 12.574 1.00 90.81 89 THR A C 1
ATOM 722 O O . THR A 1 89 ? -17.526 -6.742 13.202 1.00 90.81 89 THR A O 1
ATOM 725 N N . LEU A 1 90 ? -19.306 -5.433 12.798 1.00 91.75 90 LEU A N 1
ATOM 726 C CA . LEU A 1 90 ? -18.924 -4.400 13.762 1.00 91.75 90 LEU A CA 1
ATOM 727 C C . LEU A 1 90 ? -18.773 -4.974 15.172 1.00 91.75 90 LEU A C 1
ATOM 729 O O . LEU A 1 90 ? -19.638 -5.704 15.653 1.00 91.75 90 LEU A O 1
ATOM 733 N N . PHE A 1 91 ? -17.695 -4.574 15.840 1.00 93.56 91 PHE A N 1
ATOM 734 C CA . PHE A 1 91 ? -17.474 -4.889 17.247 1.00 93.56 91 PHE A CA 1
ATOM 735 C C . PHE A 1 91 ? -18.526 -4.230 18.133 1.00 93.56 91 PHE A C 1
ATOM 737 O O . PHE A 1 91 ? -18.970 -3.106 17.880 1.00 93.56 91 PHE A O 1
ATOM 744 N N . SER A 1 92 ? -18.854 -4.906 19.229 1.00 93.88 92 SER A N 1
ATOM 745 C CA . SER A 1 92 ? -19.510 -4.267 20.363 1.00 93.88 92 SER A CA 1
ATOM 746 C C . SER A 1 92 ? -18.601 -3.208 20.998 1.00 93.88 92 SER A C 1
ATOM 748 O O . SER A 1 92 ? -17.383 -3.178 20.798 1.00 93.88 92 SER A O 1
ATOM 750 N N . GLU A 1 93 ? -19.190 -2.319 21.794 1.00 92.25 93 GLU A N 1
ATOM 751 C CA . GLU A 1 93 ? -18.447 -1.250 22.467 1.00 92.25 93 GLU A CA 1
ATOM 752 C C . GLU A 1 93 ? -17.363 -1.797 23.415 1.00 92.25 93 GLU A C 1
ATOM 754 O O . GLU A 1 93 ? -16.243 -1.279 23.455 1.00 92.25 93 GLU A O 1
ATOM 759 N N . GLU A 1 94 ? -17.662 -2.892 24.117 1.00 93.44 94 GLU A N 1
ATOM 760 C CA . GLU A 1 94 ? -16.724 -3.570 25.016 1.00 93.44 94 GLU A CA 1
ATOM 761 C C . GLU A 1 94 ? -15.554 -4.205 24.251 1.00 93.44 94 GLU A C 1
ATOM 763 O O . GLU A 1 94 ? -14.388 -4.011 24.612 1.00 93.44 94 GLU A O 1
ATOM 768 N N . GLU A 1 95 ? -15.846 -4.911 23.154 1.00 93.94 95 GLU A N 1
ATOM 769 C CA . GLU A 1 95 ? -14.829 -5.503 22.277 1.00 93.94 95 GLU A CA 1
ATOM 770 C C . GLU A 1 95 ? -13.931 -4.429 21.663 1.00 93.94 95 GLU A C 1
ATOM 772 O O . GLU A 1 95 ? -12.706 -4.570 21.665 1.00 93.94 95 GLU A O 1
ATOM 777 N N . TYR A 1 96 ? -14.512 -3.320 21.197 1.00 93.69 96 TYR A N 1
ATOM 778 C CA . TYR A 1 96 ? -13.754 -2.213 20.622 1.00 93.69 96 TYR A CA 1
ATOM 779 C C . TYR A 1 96 ? -12.835 -1.544 21.650 1.00 93.69 96 TYR A C 1
ATOM 781 O O . TYR A 1 96 ? -11.682 -1.224 21.339 1.00 93.69 96 TYR A O 1
ATOM 789 N N . LYS A 1 97 ? -13.301 -1.362 22.891 1.00 93.81 97 LYS A N 1
ATOM 790 C CA . LYS A 1 97 ? -12.475 -0.817 23.976 1.00 93.81 97 LYS A CA 1
ATOM 791 C C . LYS A 1 97 ? -11.274 -1.720 24.265 1.00 93.81 97 LYS A C 1
ATOM 793 O O . LYS A 1 97 ? -10.143 -1.232 24.274 1.00 93.81 97 LYS A O 1
ATOM 798 N N . LYS A 1 98 ? -11.501 -3.029 24.406 1.00 94.38 98 LYS A N 1
ATOM 799 C CA . LYS A 1 98 ? -10.436 -4.021 24.625 1.00 94.38 98 LYS A CA 1
ATOM 800 C C . LYS A 1 98 ? -9.459 -4.093 23.446 1.00 94.38 98 LYS A C 1
ATOM 802 O O . LYS A 1 98 ? -8.244 -4.179 23.635 1.00 94.38 98 LYS A O 1
ATOM 807 N N . TYR A 1 99 ? -9.970 -4.014 22.219 1.00 93.25 99 TYR A N 1
ATOM 808 C CA . TYR A 1 99 ? -9.148 -3.965 21.010 1.00 93.25 99 TYR A CA 1
ATOM 809 C C . TYR A 1 99 ? -8.243 -2.725 21.005 1.00 93.25 99 TYR A C 1
ATOM 811 O O . TYR A 1 99 ? -7.047 -2.826 20.748 1.00 93.25 99 TYR A O 1
ATOM 819 N N . LYS A 1 100 ? -8.767 -1.547 21.360 1.00 93.56 100 LYS A N 1
ATOM 820 C CA . LYS A 1 100 ? -7.962 -0.319 21.453 1.00 93.56 100 LYS A CA 1
ATOM 821 C C . LYS A 1 100 ? -6.841 -0.419 22.485 1.00 93.56 100 LYS A C 1
ATOM 823 O O . LYS A 1 100 ? -5.719 -0.022 22.185 1.00 93.56 100 LYS A O 1
ATOM 828 N N . GLU A 1 101 ? -7.139 -0.932 23.677 1.00 93.81 101 GLU A N 1
ATOM 829 C CA . GLU A 1 101 ? -6.162 -1.063 24.769 1.00 93.81 101 GLU A CA 1
ATOM 830 C C . GLU A 1 101 ? -4.973 -1.952 24.381 1.00 93.81 101 GLU A C 1
ATOM 832 O O . GLU A 1 101 ? -3.848 -1.696 24.800 1.00 93.81 101 GLU A O 1
ATOM 837 N N . THR A 1 102 ? -5.203 -2.950 23.530 1.00 91.19 102 THR A N 1
ATOM 838 C CA . THR A 1 102 ? -4.166 -3.885 23.072 1.00 91.19 102 THR A CA 1
ATOM 839 C C . THR A 1 102 ? -3.431 -3.391 21.825 1.00 91.19 102 THR A C 1
ATOM 841 O O . THR A 1 102 ? -2.201 -3.412 21.766 1.00 91.19 102 THR A O 1
ATOM 844 N N . VAL A 1 103 ? -4.161 -2.913 20.816 1.00 91.88 103 VAL A N 1
ATOM 845 C CA . VAL A 1 103 ? -3.601 -2.632 19.486 1.00 91.88 103 VAL A CA 1
ATOM 846 C C . VAL A 1 103 ? -2.942 -1.260 19.397 1.00 91.88 103 VAL A C 1
ATOM 848 O O . VAL A 1 103 ? -1.925 -1.120 18.716 1.00 91.88 103 VAL A O 1
ATOM 851 N N . VAL A 1 104 ? -3.476 -0.243 20.082 1.00 91.75 104 VAL A N 1
ATOM 852 C CA . VAL A 1 104 ? -2.938 1.121 19.986 1.00 91.75 104 VAL A CA 1
ATOM 853 C C . VAL A 1 104 ? -1.495 1.201 20.490 1.00 91.75 104 VAL A C 1
ATOM 855 O O . VAL A 1 104 ? -0.657 1.666 19.718 1.00 91.75 104 VAL A O 1
ATOM 858 N N . PRO A 1 105 ? -1.144 0.722 21.702 1.00 92.25 105 PRO A N 1
ATOM 859 C CA . PRO A 1 105 ? 0.242 0.775 22.172 1.00 92.25 105 PRO A CA 1
ATOM 860 C C . PRO A 1 105 ? 1.195 0.020 21.242 1.00 92.25 105 PRO A C 1
ATOM 862 O O . PRO A 1 105 ? 2.235 0.556 20.856 1.00 92.25 105 PRO A O 1
ATOM 865 N N . ARG A 1 106 ? 0.788 -1.176 20.792 1.00 91.81 106 ARG A N 1
ATOM 866 C CA . ARG A 1 106 ? 1.564 -2.008 19.865 1.00 91.81 106 ARG A CA 1
ATOM 867 C C . ARG A 1 106 ? 1.862 -1.281 18.557 1.00 91.81 106 ARG A C 1
ATOM 869 O O . ARG A 1 106 ? 3.002 -1.278 18.110 1.00 91.81 106 ARG A O 1
ATOM 876 N N . ARG A 1 107 ? 0.868 -0.625 17.953 1.00 91.69 107 ARG A N 1
ATOM 877 C CA . ARG A 1 107 ? 1.059 0.141 16.711 1.00 91.69 107 ARG A CA 1
ATOM 878 C C . ARG A 1 107 ? 1.899 1.393 16.899 1.00 91.69 107 ARG A C 1
ATOM 880 O O . ARG A 1 107 ? 2.603 1.773 15.973 1.00 91.69 107 ARG A O 1
ATOM 887 N N . MET A 1 108 ? 1.829 2.035 18.063 1.00 90.12 108 MET A N 1
ATOM 888 C CA . MET A 1 108 ? 2.675 3.193 18.356 1.00 90.12 108 MET A CA 1
ATOM 889 C C . MET A 1 108 ? 4.147 2.793 18.483 1.00 90.12 108 MET A C 1
ATOM 891 O O . MET A 1 108 ? 5.012 3.533 18.022 1.00 90.12 108 MET A O 1
ATOM 895 N N . GLN A 1 109 ? 4.420 1.628 19.074 1.00 90.38 109 GLN A N 1
ATOM 896 C CA . GLN A 1 109 ? 5.774 1.114 19.266 1.00 90.38 109 GLN A CA 1
ATOM 897 C C . GLN A 1 109 ? 6.345 0.484 17.988 1.00 90.38 109 GLN A C 1
ATOM 899 O O . GLN A 1 109 ? 7.419 0.865 17.535 1.00 90.38 109 GLN A O 1
ATOM 904 N N . ASN A 1 110 ? 5.600 -0.431 17.365 1.00 92.56 110 ASN A N 1
ATOM 905 C CA . ASN A 1 110 ? 6.066 -1.259 16.249 1.00 92.56 110 ASN A CA 1
ATOM 906 C C . ASN A 1 110 ? 5.586 -0.744 14.886 1.00 92.56 110 ASN A C 1
ATOM 908 O O . ASN A 1 110 ? 5.303 -1.524 13.974 1.00 92.56 110 ASN A O 1
ATOM 912 N N . ARG A 1 111 ? 5.446 0.576 14.732 1.00 93.44 111 ARG A N 1
ATOM 913 C CA . ARG A 1 111 ? 4.994 1.167 13.472 1.00 93.44 111 ARG A CA 1
ATOM 914 C C . ARG A 1 111 ? 5.985 0.870 12.346 1.00 93.44 111 ARG A C 1
ATOM 916 O O . ARG A 1 111 ? 7.153 1.246 12.423 1.00 93.44 111 ARG A O 1
ATOM 923 N N . LEU A 1 112 ? 5.476 0.302 11.257 1.00 95.38 112 LEU A N 1
ATOM 924 C CA . LEU A 1 112 ? 6.228 0.118 10.021 1.00 95.38 112 LEU A CA 1
ATOM 925 C C . LEU A 1 112 ? 5.991 1.262 9.037 1.00 95.38 112 LEU A C 1
ATOM 927 O O . LEU A 1 112 ? 4.854 1.681 8.795 1.00 95.38 112 LEU A O 1
ATOM 931 N N . TYR A 1 113 ? 7.076 1.718 8.421 1.00 95.38 113 TYR A N 1
ATOM 932 C CA . TYR A 1 113 ? 7.066 2.695 7.345 1.00 95.38 113 TYR A CA 1
ATOM 933 C C . TYR A 1 113 ? 7.377 2.005 6.032 1.00 95.38 113 TYR A C 1
ATOM 935 O O . TYR A 1 113 ? 8.399 1.338 5.898 1.00 95.38 113 TYR A O 1
ATOM 943 N N . VAL A 1 114 ? 6.497 2.197 5.052 1.00 96.94 114 VAL A N 1
ATOM 944 C CA . VAL A 1 114 ? 6.638 1.563 3.744 1.00 96.94 114 VAL A CA 1
ATOM 945 C C . VAL A 1 114 ? 6.736 2.632 2.671 1.00 96.94 114 VAL A C 1
ATOM 947 O O . VAL A 1 114 ? 5.835 3.465 2.502 1.00 96.94 114 VAL A O 1
ATOM 950 N N . SER A 1 115 ? 7.849 2.616 1.949 1.00 96.00 115 SER A N 1
ATOM 951 C CA . SER A 1 115 ? 8.098 3.490 0.810 1.00 96.00 115 SER A CA 1
ATOM 952 C C . SER A 1 115 ? 8.481 2.679 -0.418 1.00 96.00 115 SER A C 1
ATOM 954 O O . SER A 1 115 ? 8.852 1.512 -0.341 1.00 96.00 115 SER A O 1
ATOM 956 N N . PHE A 1 116 ? 8.352 3.300 -1.580 1.00 96.38 116 PHE A N 1
ATOM 957 C CA . PHE A 1 116 ? 8.765 2.728 -2.845 1.00 96.38 116 PHE A CA 1
ATOM 958 C C . PHE A 1 116 ? 9.672 3.716 -3.561 1.00 96.38 116 PHE A C 1
ATOM 960 O O . PHE A 1 116 ? 9.313 4.881 -3.759 1.00 96.38 116 PHE A O 1
ATOM 967 N N . GLY A 1 117 ? 10.865 3.269 -3.922 1.00 94.69 117 GLY A N 1
ATOM 968 C CA . GLY A 1 117 ? 11.923 4.138 -4.415 1.00 94.69 117 GLY A CA 1
ATOM 969 C C . GLY A 1 117 ? 13.138 3.343 -4.856 1.00 94.69 117 GLY A C 1
ATOM 970 O O . GLY A 1 117 ? 13.221 2.135 -4.641 1.00 94.69 117 GLY A O 1
ATOM 971 N N . VAL A 1 118 ? 14.092 4.033 -5.467 1.00 93.31 118 VAL A N 1
ATOM 972 C CA . VAL A 1 118 ? 15.402 3.446 -5.752 1.00 93.31 118 VAL A CA 1
ATOM 973 C C . VAL A 1 118 ? 16.250 3.532 -4.475 1.00 93.31 118 VAL A C 1
ATOM 975 O O . VAL A 1 118 ? 16.299 4.608 -3.865 1.00 93.31 118 VAL A O 1
ATOM 978 N N . PRO A 1 119 ? 16.906 2.443 -4.031 1.00 90.62 119 PRO A N 1
ATOM 979 C CA . PRO A 1 119 ? 17.775 2.472 -2.856 1.00 90.62 119 PRO A CA 1
ATOM 980 C C . PRO A 1 119 ? 18.808 3.604 -2.935 1.00 90.62 119 PRO A C 1
ATOM 982 O O . PRO A 1 119 ? 19.432 3.806 -3.971 1.00 90.62 119 PRO A O 1
ATOM 985 N N . GLY A 1 120 ? 18.964 4.370 -1.853 1.00 85.12 120 GLY A N 1
ATOM 986 C CA . GLY A 1 120 ? 19.864 5.533 -1.805 1.00 85.12 120 GLY A CA 1
ATOM 987 C C . GLY A 1 120 ? 19.308 6.828 -2.416 1.00 85.12 120 GLY A C 1
ATOM 988 O O . GLY A 1 120 ? 19.915 7.881 -2.249 1.00 85.12 120 GLY A O 1
ATOM 989 N N . HIS A 1 121 ? 18.139 6.794 -3.063 1.00 86.69 121 HIS A N 1
ATOM 990 C CA . HIS A 1 121 ? 17.488 7.973 -3.640 1.00 86.69 121 HIS A CA 1
ATOM 991 C C . HIS A 1 121 ? 16.271 8.429 -2.808 1.00 86.69 121 HIS A C 1
ATOM 993 O O . HIS A 1 121 ? 16.114 8.109 -1.624 1.00 86.69 121 HIS A O 1
ATOM 999 N N . ILE A 1 122 ? 15.418 9.256 -3.416 1.00 89.88 122 ILE A N 1
ATOM 1000 C CA . ILE A 1 122 ? 14.167 9.741 -2.830 1.00 89.88 122 ILE A CA 1
ATOM 1001 C C . ILE A 1 122 ? 13.111 8.628 -2.725 1.00 89.88 122 ILE A C 1
ATOM 1003 O O . ILE A 1 122 ? 13.036 7.732 -3.570 1.00 89.88 122 ILE A O 1
ATOM 1007 N N . ASP A 1 123 ? 12.235 8.735 -1.724 1.00 92.94 123 ASP A N 1
ATOM 1008 C CA . ASP A 1 123 ? 11.030 7.904 -1.615 1.00 92.94 123 ASP A CA 1
ATOM 1009 C C . ASP A 1 123 ? 10.015 8.344 -2.690 1.00 92.94 123 ASP A C 1
ATOM 1011 O O . ASP A 1 123 ? 9.228 9.271 -2.474 1.00 92.94 123 ASP A O 1
ATOM 1015 N N . CYS A 1 124 ? 10.030 7.700 -3.859 1.00 93.25 124 CYS A N 1
ATOM 1016 C CA . CYS A 1 124 ? 9.212 8.068 -5.020 1.00 93.25 124 CYS A CA 1
ATOM 1017 C C . CYS A 1 124 ? 7.706 7.911 -4.768 1.00 93.25 124 CYS A C 1
ATOM 1019 O O . CYS A 1 124 ? 6.915 8.709 -5.268 1.00 93.25 124 CYS A O 1
ATOM 1021 N N . LYS A 1 125 ? 7.299 6.939 -3.947 1.00 94.81 125 LYS A N 1
ATOM 1022 C CA . LYS A 1 125 ? 5.930 6.802 -3.440 1.00 94.81 125 LYS A CA 1
ATOM 1023 C C . LYS A 1 125 ? 5.960 6.438 -1.962 1.00 94.81 125 LYS A C 1
ATOM 1025 O O . LYS A 1 125 ? 6.784 5.635 -1.537 1.00 94.81 125 LYS A O 1
ATOM 1030 N N . LEU A 1 126 ? 5.069 7.036 -1.177 1.00 95.31 126 LEU A N 1
ATOM 1031 C CA . LEU A 1 126 ? 4.807 6.594 0.191 1.00 95.31 126 LEU A CA 1
ATOM 1032 C C . LEU A 1 126 ? 3.527 5.769 0.179 1.00 95.31 126 LEU A C 1
ATOM 1034 O O . LEU A 1 126 ? 2.548 6.150 -0.466 1.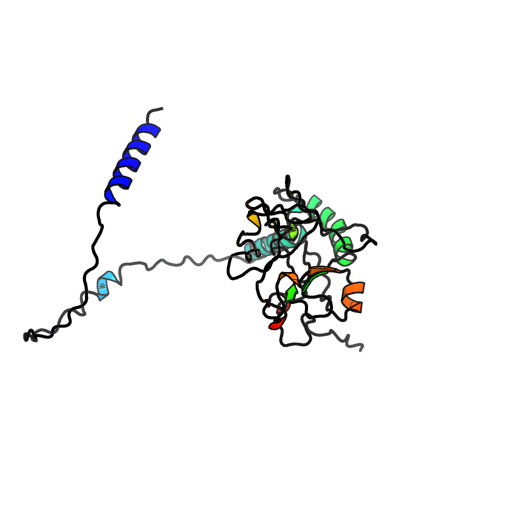00 95.31 126 LEU A O 1
ATOM 1038 N N . ILE A 1 127 ? 3.575 4.617 0.835 1.00 96.75 127 ILE A N 1
ATOM 1039 C CA . ILE A 1 127 ? 2.492 3.642 0.807 1.00 96.75 127 ILE A CA 1
ATOM 1040 C C . ILE A 1 127 ? 1.507 3.960 1.925 1.00 96.75 127 ILE A C 1
ATOM 1042 O O . ILE A 1 127 ? 1.909 4.145 3.071 1.00 96.75 127 ILE A O 1
ATOM 1046 N N . GLY A 1 128 ? 0.227 4.026 1.573 1.00 95.19 128 GLY A N 1
ATOM 1047 C CA . GLY A 1 128 ? -0.885 4.183 2.508 1.00 95.19 128 GLY A CA 1
ATOM 1048 C C . GLY A 1 128 ? -1.833 2.981 2.499 1.00 95.19 128 GLY A C 1
ATOM 1049 O O . GLY A 1 128 ? -1.704 2.117 1.631 1.00 95.19 128 GLY A O 1
ATOM 1050 N N . PRO A 1 129 ? -2.837 2.955 3.391 1.00 94.19 129 PRO A N 1
ATOM 1051 C CA . PRO A 1 129 ? -3.688 1.786 3.642 1.00 94.19 129 PRO A CA 1
ATOM 1052 C C . PRO A 1 129 ? -4.440 1.279 2.404 1.00 94.19 129 PRO A C 1
ATOM 1054 O O . PRO A 1 129 ? -4.564 0.072 2.211 1.00 94.19 129 PRO A O 1
ATOM 1057 N N . GLU A 1 130 ? -4.894 2.189 1.541 1.00 92.69 130 GLU A N 1
ATOM 1058 C CA . GLU A 1 130 ? -5.643 1.866 0.315 1.00 92.69 130 GLU A CA 1
ATOM 1059 C C . GLU A 1 130 ? -4.742 1.679 -0.918 1.00 92.69 130 GLU A C 1
ATOM 1061 O O . GLU A 1 130 ? -5.229 1.481 -2.028 1.00 92.69 130 GLU A O 1
ATOM 1066 N N . THR A 1 131 ? -3.416 1.766 -0.762 1.00 95.56 131 THR A N 1
ATOM 1067 C CA . THR A 1 131 ? -2.498 1.591 -1.897 1.00 95.56 131 THR A CA 1
ATOM 1068 C C . THR A 1 131 ? -2.461 0.110 -2.280 1.00 95.56 131 THR A C 1
ATOM 1070 O O . THR A 1 131 ? -2.213 -0.720 -1.400 1.00 95.56 131 THR A O 1
ATOM 1073 N N . PRO A 1 132 ? -2.718 -0.250 -3.550 1.00 95.62 132 PRO A N 1
ATOM 1074 C CA . PRO A 1 132 ? -2.771 -1.646 -3.951 1.00 95.62 132 PRO A CA 1
ATOM 1075 C C . PRO A 1 132 ? -1.369 -2.251 -4.066 1.00 95.62 132 PRO A C 1
ATOM 1077 O O . PRO A 1 132 ? -0.428 -1.627 -4.562 1.00 95.62 132 PRO A O 1
ATOM 1080 N N . CYS A 1 133 ? -1.272 -3.503 -3.642 1.00 96.44 133 CYS A N 1
ATOM 1081 C CA . CYS A 1 133 ? -0.141 -4.393 -3.849 1.00 96.44 133 CYS A CA 1
ATOM 1082 C C . CYS A 1 133 ? -0.140 -4.955 -5.282 1.00 96.44 133 CYS A C 1
ATOM 1084 O O . CYS A 1 133 ? -1.145 -4.899 -5.996 1.00 96.44 133 CYS A O 1
ATOM 1086 N N . PHE A 1 134 ? 0.958 -5.597 -5.675 1.00 96.25 134 PHE A N 1
ATOM 1087 C CA . PHE A 1 134 ? 1.062 -6.454 -6.852 1.00 96.25 134 PHE A CA 1
ATOM 1088 C C . PHE A 1 134 ? -0.101 -7.450 -6.956 1.00 96.25 134 PHE A C 1
ATOM 1090 O O . PHE A 1 134 ? -0.683 -7.621 -8.028 1.00 96.25 134 PHE A O 1
ATOM 1097 N N . CYS A 1 135 ? -0.489 -8.054 -5.827 1.00 95.38 135 CYS A N 1
ATOM 1098 C CA . CYS A 1 135 ? -1.611 -8.990 -5.734 1.00 95.38 135 CYS A CA 1
ATOM 1099 C C . CYS A 1 135 ? -2.996 -8.322 -5.825 1.00 95.38 135 CYS A C 1
ATOM 1101 O O . CYS A 1 135 ? -4.006 -8.995 -5.658 1.00 95.38 135 CYS A O 1
ATOM 1103 N N . THR A 1 136 ? -3.056 -7.012 -6.091 1.00 94.38 136 THR A N 1
ATOM 1104 C CA . THR A 1 136 ? -4.249 -6.149 -6.211 1.00 94.38 136 THR A CA 1
ATOM 1105 C C . THR A 1 136 ? -4.985 -5.808 -4.912 1.00 94.38 136 THR A C 1
ATOM 1107 O O . THR A 1 136 ? -5.806 -4.894 -4.912 1.00 94.38 136 THR A O 1
ATOM 1110 N N . HIS A 1 137 ? -4.648 -6.454 -3.796 1.00 95.06 137 HIS A N 1
ATOM 1111 C CA . HIS A 1 137 ? -5.192 -6.134 -2.474 1.00 95.06 137 HIS A CA 1
ATOM 1112 C C . HIS A 1 137 ? -4.549 -4.882 -1.868 1.00 95.06 137 HIS A C 1
ATOM 1114 O O . HIS A 1 137 ? -3.381 -4.585 -2.127 1.00 95.06 137 HIS A O 1
ATOM 1120 N N . GLY A 1 138 ? -5.2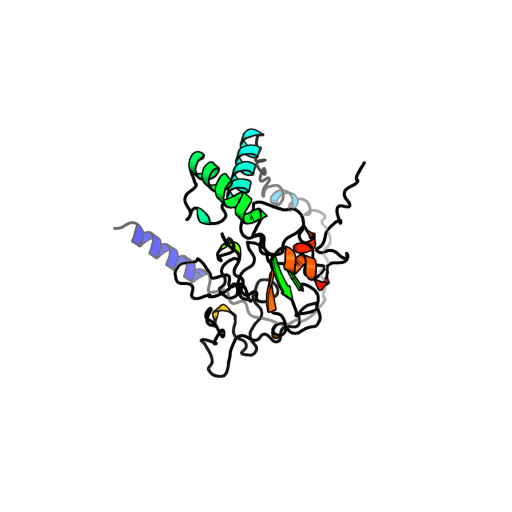95 -4.158 -1.033 1.00 95.31 138 GLY A N 1
ATOM 1121 C CA . GLY A 1 138 ? -4.804 -2.964 -0.344 1.00 95.31 138 GLY A CA 1
ATOM 1122 C C . GLY A 1 138 ? -3.715 -3.281 0.685 1.00 95.31 138 GLY A C 1
ATOM 1123 O O . GLY A 1 138 ? -3.657 -4.378 1.248 1.00 95.31 138 GLY A O 1
ATOM 1124 N N . TYR A 1 139 ? -2.862 -2.303 0.979 1.00 96.31 139 TYR A N 1
ATOM 1125 C CA . TYR A 1 139 ? -1.824 -2.425 2.006 1.00 96.31 139 TYR A CA 1
ATOM 1126 C C . TYR A 1 139 ? -2.396 -2.825 3.378 1.00 96.31 139 TYR A C 1
ATOM 1128 O O . TYR A 1 139 ? -1.851 -3.710 4.032 1.00 96.31 139 TYR A O 1
ATOM 1136 N N . LYS A 1 140 ? -3.561 -2.287 3.767 1.00 93.88 140 LYS A N 1
ATOM 1137 C CA . LYS A 1 140 ? -4.277 -2.670 5.005 1.00 93.88 140 LYS A CA 1
ATOM 1138 C C . LYS A 1 140 ? -4.656 -4.152 5.104 1.00 93.88 140 LYS A C 1
ATOM 1140 O O . LYS A 1 140 ? -4.873 -4.666 6.198 1.00 93.88 140 LYS A O 1
ATOM 1145 N N . GLN A 1 141 ? -4.709 -4.845 3.970 1.00 94.31 141 GLN A N 1
ATOM 1146 C CA . GLN A 1 141 ? -5.050 -6.266 3.886 1.00 94.31 141 GLN A CA 1
ATOM 1147 C C . GLN A 1 141 ? -3.814 -7.167 4.021 1.00 94.31 141 GLN A C 1
ATOM 1149 O O . GLN A 1 141 ? -3.927 -8.387 3.940 1.00 94.31 141 GLN A O 1
ATOM 1154 N N . HIS A 1 142 ? -2.627 -6.591 4.221 1.00 95.31 142 HIS A N 1
ATOM 1155 C CA . HIS A 1 142 ? -1.395 -7.319 4.519 1.00 95.31 142 HIS A CA 1
ATOM 1156 C C . HIS A 1 142 ? -1.114 -7.300 6.028 1.00 95.31 142 HIS A C 1
ATOM 1158 O O . HIS A 1 142 ? -1.726 -6.538 6.778 1.00 95.31 142 HIS A O 1
ATOM 1164 N N . CYS A 1 143 ? -0.239 -8.187 6.495 1.00 94.44 143 CYS A N 1
ATOM 1165 C CA . CYS A 1 143 ? 0.179 -8.239 7.890 1.00 94.44 143 CYS A CA 1
ATOM 1166 C C . CYS A 1 143 ? 1.133 -7.074 8.180 1.00 94.44 143 CYS A C 1
ATOM 1168 O O . CYS A 1 143 ? 2.300 -7.125 7.803 1.00 94.44 143 CYS A O 1
ATOM 1170 N N . THR A 1 144 ? 0.618 -6.008 8.796 1.00 93.50 144 THR A N 1
ATOM 1171 C CA . THR A 1 144 ? 1.398 -4.805 9.140 1.00 93.50 144 THR A CA 1
ATOM 1172 C C . THR A 1 144 ? 1.655 -4.654 10.633 1.00 93.50 144 THR A C 1
ATOM 1174 O O . THR A 1 144 ? 2.523 -3.877 11.020 1.00 93.50 144 THR A O 1
ATOM 1177 N N . ASP A 1 145 ? 0.882 -5.355 11.461 1.00 91.56 145 ASP A N 1
ATOM 1178 C CA . ASP A 1 145 ? 0.937 -5.248 12.913 1.00 91.56 145 ASP A CA 1
ATOM 1179 C C . ASP A 1 145 ? 1.685 -6.453 13.482 1.00 91.56 145 ASP A C 1
ATOM 1181 O O . ASP A 1 145 ? 1.241 -7.590 13.340 1.00 91.56 145 ASP A O 1
ATOM 1185 N N . PHE A 1 146 ? 2.798 -6.188 14.161 1.00 91.00 146 PHE A N 1
ATOM 1186 C CA . PHE A 1 146 ? 3.632 -7.202 14.801 1.00 91.00 146 PHE A CA 1
ATOM 1187 C C . PHE A 1 146 ? 3.688 -6.956 16.309 1.00 91.00 146 PHE A C 1
ATOM 1189 O O . PHE A 1 146 ? 3.765 -5.809 16.752 1.00 91.00 146 PHE A O 1
ATOM 1196 N N . GLU A 1 147 ? 3.648 -8.025 17.104 1.00 89.88 147 GLU A N 1
ATOM 1197 C CA . GLU A 1 147 ? 3.904 -7.955 18.553 1.00 89.88 147 GLU A CA 1
ATOM 1198 C C . GLU A 1 147 ? 5.382 -7.715 18.835 1.00 89.88 147 GLU A C 1
ATOM 1200 O O . GLU A 1 147 ? 5.731 -6.812 19.590 1.00 89.88 147 GLU A O 1
ATOM 1205 N N . GLU A 1 148 ? 6.239 -8.445 18.131 1.00 91.12 148 GLU A N 1
ATOM 1206 C CA . GLU A 1 148 ? 7.676 -8.223 18.094 1.00 91.12 148 GLU A CA 1
ATOM 1207 C C . GLU A 1 148 ? 8.115 -8.084 16.639 1.00 91.12 148 GLU A C 1
ATOM 1209 O O . GLU A 1 148 ? 7.731 -8.877 15.775 1.00 91.12 148 GLU A O 1
ATOM 1214 N N . LEU A 1 149 ? 8.899 -7.046 16.355 1.00 91.75 149 LEU A N 1
ATOM 1215 C CA . LEU A 1 149 ? 9.375 -6.782 15.004 1.00 91.75 149 LEU A CA 1
ATOM 1216 C C . LEU A 1 149 ? 10.403 -7.844 14.573 1.00 91.75 149 LEU A C 1
ATOM 1218 O O . LEU A 1 149 ? 11.354 -8.106 15.319 1.00 91.75 149 LEU A O 1
ATOM 1222 N N . PRO A 1 150 ? 10.270 -8.426 13.364 1.00 92.44 150 PRO A N 1
ATOM 1223 C CA . PRO A 1 150 ? 11.262 -9.354 12.838 1.00 92.44 150 PRO A CA 1
ATOM 1224 C C . PRO A 1 150 ? 12.649 -8.707 12.749 1.00 92.44 150 PRO A C 1
ATOM 1226 O O . PRO A 1 150 ? 12.797 -7.583 12.268 1.00 92.44 150 PRO A O 1
ATOM 1229 N N . LYS A 1 151 ? 13.678 -9.436 13.196 1.00 90.12 151 LYS A N 1
ATOM 1230 C CA . LYS A 1 151 ? 15.077 -8.978 13.125 1.00 90.12 151 LYS A CA 1
ATOM 1231 C C . LYS A 1 151 ? 15.685 -9.169 11.735 1.00 90.12 151 LYS A C 1
ATOM 1233 O O . LYS A 1 151 ? 16.578 -8.421 11.346 1.00 90.12 151 LYS A O 1
ATOM 1238 N N . GLU A 1 152 ? 15.212 -10.172 11.001 1.00 92.19 152 GLU A N 1
ATOM 1239 C CA . GLU A 1 152 ? 15.672 -10.476 9.648 1.00 92.19 152 GLU A CA 1
ATOM 1240 C C . GLU A 1 152 ? 15.115 -9.468 8.638 1.00 92.19 152 GLU A C 1
ATOM 1242 O O . GLU A 1 152 ? 13.968 -9.025 8.735 1.00 92.19 152 GLU A O 1
ATOM 1247 N N . ARG A 1 153 ? 15.943 -9.094 7.657 1.00 91.31 153 ARG A N 1
ATOM 1248 C CA . ARG A 1 153 ? 15.579 -8.158 6.588 1.00 91.31 153 ARG A CA 1
ATOM 1249 C C . ARG A 1 153 ? 15.559 -8.874 5.238 1.00 91.31 153 ARG A C 1
ATOM 1251 O O . ARG A 1 153 ? 16.479 -9.646 4.974 1.00 91.31 153 ARG A O 1
ATOM 1258 N N . PRO A 1 154 ? 14.580 -8.581 4.361 1.00 92.06 154 PRO A N 1
ATOM 1259 C CA . PRO A 1 154 ? 13.486 -7.609 4.519 1.00 92.06 154 PRO A CA 1
ATOM 1260 C C . PRO A 1 154 ? 12.344 -8.107 5.429 1.00 92.06 154 PRO A C 1
ATOM 1262 O O . PRO A 1 154 ? 12.093 -9.305 5.505 1.00 92.06 154 PRO A O 1
ATOM 1265 N N . ILE A 1 155 ? 11.615 -7.185 6.076 1.00 95.25 155 ILE A N 1
ATOM 1266 C CA . ILE A 1 155 ? 10.388 -7.531 6.815 1.00 95.25 155 ILE A CA 1
ATOM 1267 C C . ILE A 1 155 ? 9.308 -7.908 5.799 1.00 95.25 155 ILE A C 1
ATOM 1269 O O . ILE A 1 155 ? 8.891 -7.077 4.990 1.00 95.25 155 ILE A O 1
ATOM 1273 N N . LEU A 1 156 ? 8.858 -9.160 5.851 1.00 95.06 156 LEU A N 1
ATOM 1274 C CA . LEU A 1 156 ? 7.817 -9.673 4.966 1.00 95.06 156 LEU A CA 1
ATOM 1275 C C . LEU A 1 156 ? 6.433 -9.296 5.493 1.00 95.06 156 LEU A C 1
ATOM 1277 O O . LEU A 1 156 ? 6.128 -9.500 6.667 1.00 95.06 156 LEU A O 1
ATOM 1281 N N . LEU A 1 157 ? 5.585 -8.783 4.603 1.00 96.25 157 LEU A N 1
ATOM 1282 C CA . LEU A 1 157 ? 4.219 -8.361 4.919 1.00 96.25 157 LEU A CA 1
ATOM 1283 C C . LEU A 1 157 ? 3.219 -9.247 4.164 1.00 96.25 157 LEU A C 1
ATOM 1285 O O . LEU A 1 157 ? 2.717 -8.817 3.126 1.00 96.25 157 LEU A O 1
ATOM 1289 N N . PRO A 1 158 ? 2.955 -10.491 4.602 1.00 95.81 158 PRO A N 1
ATOM 1290 C CA . PRO A 1 158 ? 2.100 -11.427 3.871 1.00 95.81 158 PRO A CA 1
ATOM 1291 C C . PRO A 1 158 ? 0.658 -10.929 3.748 1.00 95.81 158 PRO A C 1
ATOM 1293 O O . PRO A 1 158 ? 0.134 -10.257 4.638 1.00 95.81 158 PRO A O 1
ATOM 1296 N N . CYS A 1 159 ? -0.004 -11.265 2.640 1.00 96.06 159 CYS A N 1
ATOM 1297 C CA . CYS A 1 159 ? -1.407 -10.909 2.427 1.00 96.06 159 CYS A CA 1
ATOM 1298 C C . CYS A 1 159 ? -2.332 -11.768 3.306 1.00 96.06 159 CYS A C 1
ATOM 1300 O O . CYS A 1 159 ? -2.162 -12.981 3.393 1.00 96.06 159 CYS A O 1
ATOM 1302 N N . ARG A 1 160 ? -3.336 -11.146 3.938 1.00 94.38 160 ARG A N 1
ATOM 1303 C CA . ARG A 1 160 ? -4.306 -11.812 4.829 1.00 94.38 160 ARG A CA 1
ATOM 1304 C C . ARG A 1 160 ? -5.586 -12.254 4.108 1.00 94.38 160 ARG A C 1
ATOM 1306 O O . ARG A 1 160 ? -6.438 -12.909 4.705 1.00 94.38 160 ARG A O 1
ATOM 1313 N N . VAL A 1 161 ? -5.737 -11.915 2.826 1.00 93.44 161 VAL A N 1
ATOM 1314 C CA . VAL A 1 161 ? -6.914 -12.293 2.033 1.00 93.44 161 VAL A CA 1
ATOM 1315 C C . VAL A 1 161 ? -6.882 -13.790 1.720 1.00 93.44 161 VAL A C 1
ATOM 1317 O O . VAL A 1 161 ? -5.896 -14.315 1.200 1.00 93.44 161 VAL A O 1
ATOM 1320 N N . LYS A 1 162 ? -7.986 -14.485 2.019 1.00 92.50 162 LYS A N 1
ATOM 1321 C CA . LYS A 1 162 ? -8.120 -15.936 1.826 1.00 92.50 162 LYS A CA 1
ATOM 1322 C C . LYS A 1 162 ? -7.853 -16.323 0.366 1.00 92.50 162 LYS A C 1
ATOM 1324 O O . LYS A 1 162 ? -8.508 -15.817 -0.539 1.00 92.50 162 LYS A O 1
ATOM 1329 N N . GLY A 1 163 ? -6.917 -17.250 0.157 1.00 92.38 163 GLY A N 1
ATOM 1330 C CA . GLY A 1 163 ? -6.554 -17.776 -1.166 1.00 92.38 163 GLY A CA 1
ATOM 1331 C C . GLY A 1 163 ? -5.466 -16.994 -1.911 1.00 92.38 163 GLY A C 1
ATOM 1332 O O . GLY A 1 163 ? -5.031 -17.448 -2.965 1.00 92.38 163 GLY A O 1
ATOM 1333 N N . CYS A 1 164 ? -4.991 -15.866 -1.376 1.00 94.31 164 CYS A N 1
ATOM 1334 C CA . CYS A 1 164 ? -3.890 -15.102 -1.963 1.00 94.31 164 CYS A CA 1
ATOM 1335 C C . CYS A 1 164 ? -2.528 -15.731 -1.611 1.00 94.31 164 CYS A C 1
ATOM 1337 O O . CYS A 1 164 ? -2.258 -15.994 -0.442 1.00 94.31 164 CYS A O 1
ATOM 1339 N N . GLN A 1 165 ? -1.647 -15.930 -2.598 1.00 94.12 165 GLN A N 1
ATOM 1340 C CA . GLN A 1 165 ? -0.299 -16.507 -2.399 1.00 94.12 165 GLN A CA 1
ATOM 1341 C C . GLN A 1 165 ? 0.809 -15.447 -2.239 1.00 94.12 165 GLN A C 1
ATOM 1343 O O . GLN A 1 165 ? 1.999 -15.744 -2.342 1.00 94.12 165 GLN A O 1
ATOM 1348 N N . CYS A 1 166 ? 0.425 -14.189 -2.017 1.00 95.31 166 CYS A N 1
ATOM 1349 C CA . CYS A 1 166 ? 1.343 -13.062 -1.888 1.00 95.31 166 CYS A CA 1
ATOM 1350 C C . CYS A 1 166 ? 2.116 -13.120 -0.560 1.00 95.31 166 CYS A C 1
ATOM 1352 O O . CYS A 1 166 ? 1.538 -12.936 0.514 1.00 95.31 166 CYS A O 1
ATOM 1354 N N . VAL A 1 167 ? 3.431 -13.336 -0.648 1.00 94.81 167 VAL A N 1
ATOM 1355 C CA . VAL A 1 167 ? 4.321 -13.524 0.515 1.00 94.81 167 VAL A CA 1
ATOM 1356 C C . VAL A 1 167 ? 4.688 -12.205 1.196 1.00 94.81 167 VAL A C 1
ATOM 1358 O O . VAL A 1 167 ? 4.867 -12.167 2.410 1.00 94.81 167 VAL A O 1
ATOM 1361 N N . SER A 1 168 ? 4.783 -11.115 0.437 1.00 95.88 168 SER A N 1
ATOM 1362 C CA . SER A 1 168 ? 5.049 -9.786 0.981 1.00 95.88 168 SER A CA 1
ATOM 1363 C C . SER A 1 168 ? 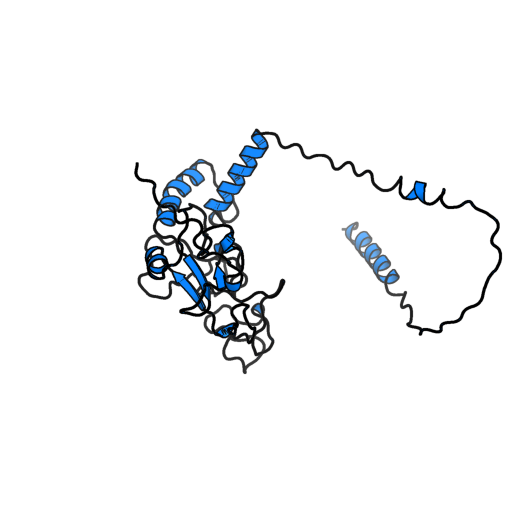4.396 -8.709 0.129 1.00 95.88 168 SER A C 1
ATOM 1365 O O . SER A 1 168 ? 4.265 -8.874 -1.081 1.00 95.88 168 SER A O 1
ATOM 1367 N N . TYR A 1 169 ? 4.004 -7.602 0.757 1.00 97.25 169 TYR A N 1
ATOM 1368 C CA . TYR A 1 169 ? 3.524 -6.422 0.054 1.00 97.25 169 TYR A CA 1
ATOM 1369 C C . TYR A 1 169 ? 4.601 -5.879 -0.896 1.00 97.25 169 TYR A C 1
ATOM 1371 O O . TYR A 1 169 ? 5.717 -5.570 -0.474 1.00 97.25 169 TYR A O 1
ATOM 1379 N N . GLU A 1 170 ? 4.234 -5.703 -2.162 1.00 96.44 170 GLU A N 1
ATOM 1380 C CA . GLU A 1 170 ? 5.083 -5.106 -3.186 1.00 96.44 170 GLU A CA 1
ATOM 1381 C C . GLU A 1 170 ? 4.267 -4.114 -4.012 1.00 96.44 170 GLU A C 1
ATOM 1383 O O . GLU A 1 170 ? 3.217 -4.450 -4.561 1.00 96.44 170 GLU A O 1
ATOM 1388 N N . TYR A 1 171 ? 4.725 -2.866 -4.083 1.00 96.50 171 TYR A N 1
ATOM 1389 C CA . TYR A 1 171 ? 4.069 -1.837 -4.878 1.00 96.50 171 TYR A CA 1
ATOM 1390 C C . TYR A 1 171 ? 4.506 -1.898 -6.342 1.00 96.50 171 TYR A C 1
ATOM 1392 O O . TYR A 1 171 ? 5.680 -2.073 -6.661 1.00 96.50 171 TYR A O 1
ATOM 1400 N N . VAL A 1 172 ? 3.553 -1.646 -7.238 1.00 94.50 172 VAL A N 1
ATOM 1401 C CA . VAL A 1 172 ? 3.801 -1.467 -8.668 1.00 94.50 172 VAL A CA 1
ATOM 1402 C C . VAL A 1 172 ? 3.324 -0.086 -9.078 1.00 94.50 172 VAL A C 1
ATOM 1404 O O . VAL A 1 172 ? 2.227 0.330 -8.711 1.00 94.50 172 VAL A O 1
ATOM 1407 N N . HIS A 1 173 ? 4.120 0.617 -9.885 1.00 94.31 173 HIS A N 1
ATOM 1408 C CA . HIS A 1 173 ? 3.712 1.907 -10.433 1.00 94.31 173 HIS A CA 1
ATOM 1409 C C . HIS A 1 173 ? 2.336 1.840 -11.106 1.00 94.31 173 HIS A C 1
ATOM 1411 O O . HIS A 1 173 ? 2.041 0.936 -11.891 1.00 94.31 173 HIS A O 1
ATOM 1417 N N . ILE A 1 174 ? 1.529 2.863 -10.851 1.00 91.94 174 ILE A N 1
ATOM 1418 C CA . ILE A 1 174 ? 0.224 3.060 -11.472 1.00 91.94 174 ILE A CA 1
ATOM 1419 C C . ILE A 1 174 ? 0.340 4.256 -12.414 1.00 91.94 174 ILE A C 1
ATOM 1421 O O . ILE A 1 174 ? 0.825 5.316 -12.025 1.00 91.94 174 ILE A O 1
ATOM 1425 N N . SER A 1 175 ? -0.093 4.082 -13.659 1.00 88.25 175 SER A N 1
ATOM 1426 C CA . SER A 1 175 ? -0.202 5.151 -14.648 1.00 88.25 175 SER A CA 1
ATOM 1427 C C . SER A 1 175 ? -1.682 5.409 -14.925 1.00 88.25 175 SER A C 1
ATOM 1429 O O . SER A 1 175 ? -2.393 4.558 -15.467 1.00 88.25 175 SER A O 1
ATOM 1431 N N . GLY A 1 176 ? -2.171 6.570 -14.483 1.00 88.06 176 GLY A N 1
ATOM 1432 C CA . GLY A 1 176 ? -3.602 6.866 -14.464 1.00 88.06 176 GLY A CA 1
ATOM 1433 C C . GLY A 1 176 ? -4.339 5.917 -13.517 1.00 88.06 176 GLY A C 1
ATOM 1434 O O . GLY A 1 176 ? -4.104 5.936 -12.315 1.00 88.06 176 GLY A O 1
ATOM 1435 N N . SER A 1 177 ? -5.215 5.073 -14.059 1.00 85.81 177 SER A N 1
ATOM 1436 C CA . SER A 1 177 ? -5.992 4.089 -13.291 1.00 85.81 177 SER A CA 1
ATOM 1437 C C . SER A 1 177 ? -5.464 2.656 -13.388 1.00 85.81 177 SER A C 1
ATOM 1439 O O . SER A 1 177 ? -6.084 1.742 -12.847 1.00 85.81 177 SER A O 1
ATOM 1441 N N . LYS A 1 178 ? -4.358 2.420 -14.107 1.00 88.75 178 LYS A N 1
ATOM 1442 C CA . LYS A 1 178 ? -3.877 1.065 -14.406 1.00 88.75 178 LYS A CA 1
ATOM 1443 C C . LYS A 1 178 ? -2.436 0.864 -13.943 1.00 88.75 178 LYS A C 1
ATOM 1445 O O . LYS A 1 178 ? -1.609 1.749 -14.168 1.00 88.75 178 LYS A O 1
ATOM 1450 N N . PRO A 1 179 ? -2.102 -0.301 -13.362 1.00 92.69 179 PRO A N 1
ATOM 1451 C CA . PRO A 1 179 ? -0.714 -0.683 -13.153 1.00 92.69 179 PRO A CA 1
ATOM 1452 C C . PRO A 1 179 ? 0.057 -0.653 -14.472 1.00 92.69 179 PRO A C 1
ATOM 1454 O O . PRO A 1 179 ? -0.477 -0.998 -15.534 1.00 92.69 179 PRO A O 1
ATOM 1457 N N . VAL A 1 180 ? 1.321 -0.250 -14.409 1.00 94.62 180 VAL A N 1
ATOM 1458 C CA . VAL A 1 180 ? 2.201 -0.270 -15.578 1.00 94.62 180 VAL A CA 1
ATOM 1459 C C . VAL A 1 180 ? 2.417 -1.709 -16.053 1.00 94.62 180 VAL A C 1
ATOM 1461 O O . VAL A 1 180 ? 2.254 -2.680 -15.310 1.00 94.62 180 VAL A O 1
ATOM 1464 N N . ARG A 1 181 ? 2.747 -1.873 -17.333 1.00 94.88 181 ARG A N 1
ATOM 1465 C CA . ARG A 1 181 ? 2.927 -3.197 -17.938 1.00 94.88 181 ARG A CA 1
ATOM 1466 C C . ARG A 1 181 ? 4.343 -3.715 -17.728 1.00 94.88 181 ARG A C 1
ATOM 1468 O O . ARG A 1 181 ? 5.295 -2.941 -17.683 1.00 94.88 181 ARG A O 1
ATOM 1475 N N . CYS A 1 182 ? 4.471 -5.033 -17.667 1.00 95.69 182 CYS A N 1
ATOM 1476 C CA . CYS A 1 182 ? 5.759 -5.709 -17.746 1.00 95.69 182 CYS A CA 1
ATOM 1477 C C . CYS A 1 182 ? 6.395 -5.498 -19.138 1.00 95.69 182 CYS A C 1
ATOM 1479 O O . CYS A 1 182 ? 5.710 -5.173 -20.109 1.00 95.69 182 CYS A O 1
ATOM 1481 N N . GLN A 1 183 ? 7.698 -5.741 -19.268 1.00 94.94 183 GLN A N 1
ATOM 1482 C CA . GLN A 1 183 ? 8.436 -5.780 -20.535 1.00 94.94 183 GLN A CA 1
ATOM 1483 C C . GLN A 1 183 ? 7.827 -6.789 -21.520 1.00 94.94 183 GLN A C 1
ATOM 1485 O O . GLN A 1 183 ? 7.831 -6.549 -22.724 1.00 94.94 183 GLN A O 1
ATOM 1490 N N . CYS A 1 184 ? 7.206 -7.863 -21.018 1.00 95.19 184 CYS A N 1
ATOM 1491 C CA . CYS A 1 184 ? 6.440 -8.811 -21.831 1.00 95.19 184 CYS A CA 1
ATOM 1492 C C . CYS A 1 184 ? 5.066 -8.278 -22.296 1.00 95.19 184 CYS A C 1
ATOM 1494 O O . CYS A 1 184 ? 4.309 -9.015 -22.919 1.00 95.19 184 CYS A O 1
ATOM 1496 N N . LYS A 1 185 ? 4.746 -7.004 -22.015 1.00 95.19 185 LYS A N 1
ATOM 1497 C CA . LYS A 1 185 ? 3.506 -6.268 -22.341 1.00 95.19 185 LYS A CA 1
ATOM 1498 C C . LYS A 1 185 ? 2.250 -6.695 -21.573 1.00 95.19 185 LYS A C 1
ATOM 1500 O O . LYS A 1 185 ? 1.205 -6.065 -21.743 1.00 95.19 185 LYS A O 1
ATOM 1505 N N . HIS A 1 186 ? 2.361 -7.683 -20.696 1.00 95.00 186 HIS A N 1
ATOM 1506 C CA . HIS A 1 186 ? 1.275 -8.155 -19.843 1.00 95.00 186 HIS A CA 1
ATOM 1507 C C . HIS A 1 186 ? 1.127 -7.319 -18.557 1.00 95.00 186 HIS A C 1
ATOM 1509 O O . HIS A 1 186 ? 2.078 -6.674 -18.096 1.00 95.00 186 HIS A O 1
ATOM 1515 N N . THR A 1 187 ? -0.078 -7.295 -17.987 1.00 93.44 187 THR A N 1
ATOM 1516 C CA . THR A 1 187 ? -0.420 -6.583 -16.741 1.00 93.44 187 THR A CA 1
ATOM 1517 C C . THR A 1 187 ? -0.023 -7.382 -15.502 1.00 93.44 187 THR A C 1
ATOM 1519 O O . THR A 1 187 ? 0.259 -8.574 -15.587 1.00 93.44 187 THR A O 1
ATOM 1522 N N . THR A 1 188 ? -0.025 -6.755 -14.324 1.00 93.12 188 THR A N 1
ATOM 1523 C CA . THR A 1 188 ? 0.271 -7.431 -13.043 1.00 93.12 188 THR A CA 1
ATOM 1524 C C . THR A 1 188 ? -0.657 -8.619 -12.775 1.00 93.12 188 THR A C 1
ATOM 1526 O O . THR A 1 188 ? -0.190 -9.682 -12.392 1.00 93.12 188 THR A O 1
ATOM 1529 N N . SER A 1 189 ? -1.949 -8.493 -13.096 1.00 92.31 189 SER A N 1
ATOM 1530 C CA . SER A 1 189 ? -2.943 -9.574 -12.979 1.00 92.31 189 SER A CA 1
ATOM 1531 C C . SER A 1 189 ? -2.653 -10.806 -13.849 1.00 92.31 189 SER A C 1
ATOM 1533 O O . SER A 1 189 ? -3.136 -11.900 -13.569 1.00 92.31 189 SER A O 1
ATOM 1535 N N . GLU A 1 190 ? -1.861 -10.643 -14.909 1.00 94.56 190 GLU A N 1
ATOM 1536 C CA . GLU A 1 190 ? -1.436 -11.721 -15.809 1.00 94.56 190 GLU A CA 1
ATOM 1537 C C . GLU A 1 190 ? -0.123 -12.373 -15.345 1.00 94.56 190 GLU A C 1
ATOM 1539 O O . GLU A 1 190 ? 0.437 -13.215 -16.047 1.00 94.56 190 GLU A O 1
ATOM 1544 N N . HIS A 1 191 ? 0.371 -11.995 -14.167 1.00 95.12 191 HIS A N 1
ATOM 1545 C CA . HIS A 1 191 ? 1.502 -12.616 -13.493 1.00 95.12 191 HIS A CA 1
ATOM 1546 C C . HIS A 1 191 ? 1.029 -13.288 -12.198 1.00 95.12 191 HIS A C 1
ATOM 1548 O O . HIS A 1 191 ? -0.087 -13.070 -11.717 1.00 95.12 191 HIS A O 1
ATOM 1554 N N . SER A 1 192 ? 1.852 -14.187 -11.671 1.00 93.88 192 SER A N 1
ATOM 1555 C CA . SER A 1 192 ? 1.636 -14.792 -10.360 1.00 93.88 192 SER A CA 1
ATOM 1556 C C . SER A 1 192 ? 1.900 -13.780 -9.248 1.00 93.88 192 SER A C 1
ATOM 1558 O O . SER A 1 192 ? 2.877 -13.038 -9.295 1.00 93.88 192 SER A O 1
ATOM 1560 N N . GLU A 1 193 ? 1.050 -13.764 -8.229 1.00 92.00 193 GLU A N 1
ATOM 1561 C CA . GLU A 1 193 ? 1.283 -13.037 -6.982 1.00 92.00 193 GLU A CA 1
ATOM 1562 C C . GLU A 1 193 ? 2.353 -13.694 -6.092 1.00 92.00 193 GLU A C 1
ATOM 1564 O O . GLU A 1 193 ? 2.815 -13.076 -5.136 1.00 92.00 193 GLU A O 1
ATOM 1569 N N . ALA A 1 194 ? 2.754 -14.930 -6.407 1.00 89.56 194 ALA A N 1
ATOM 1570 C CA . ALA A 1 194 ? 3.846 -15.618 -5.733 1.00 89.56 194 ALA A CA 1
ATOM 1571 C C . ALA A 1 194 ? 5.215 -14.996 -6.067 1.00 89.56 194 ALA A C 1
ATOM 1573 O O . ALA A 1 194 ? 5.362 -14.200 -7.001 1.00 89.56 194 ALA A O 1
ATOM 1574 N N . ILE A 1 195 ? 6.234 -15.425 -5.319 1.00 84.06 195 ILE A N 1
ATOM 1575 C CA . ILE A 1 195 ? 7.630 -15.014 -5.507 1.00 84.06 195 ILE A CA 1
ATOM 1576 C C . ILE A 1 195 ? 8.055 -15.232 -6.972 1.00 84.06 195 ILE A C 1
ATOM 1578 O O . ILE A 1 195 ? 7.641 -16.193 -7.620 1.00 84.06 195 ILE A O 1
ATOM 1582 N N . ALA A 1 196 ? 8.886 -14.321 -7.484 1.00 86.31 196 ALA A N 1
ATOM 1583 C CA . ALA A 1 196 ? 9.355 -14.226 -8.871 1.00 86.31 196 ALA A CA 1
ATOM 1584 C C . ALA A 1 196 ? 8.335 -13.707 -9.897 1.00 86.31 196 ALA A C 1
ATOM 1586 O O . ALA A 1 196 ? 8.734 -13.407 -11.020 1.00 86.31 196 ALA A O 1
ATOM 1587 N N . HIS A 1 197 ? 7.055 -13.547 -9.542 1.00 93.38 197 HIS A N 1
ATOM 1588 C CA . HIS A 1 197 ? 6.043 -12.927 -10.403 1.00 93.38 197 HIS A CA 1
ATOM 1589 C C . HIS A 1 197 ? 6.042 -13.456 -11.840 1.00 93.38 197 HIS A C 1
ATOM 1591 O O . HIS A 1 197 ? 6.080 -12.684 -12.798 1.00 93.38 197 HIS A O 1
ATOM 1597 N N . GLN A 1 198 ? 6.040 -14.780 -12.004 1.00 94.19 198 GLN A N 1
ATOM 1598 C CA . GLN A 1 198 ? 6.087 -15.405 -13.327 1.00 94.19 198 GLN A CA 1
ATOM 1599 C C . GLN A 1 198 ? 4.846 -15.050 -14.150 1.00 94.19 198 GLN A C 1
ATOM 1601 O O . GLN A 1 198 ? 3.723 -15.031 -13.635 1.00 94.19 198 GLN A O 1
ATOM 1606 N N . CYS A 1 199 ? 5.038 -14.768 -15.438 1.00 96.19 199 CYS A N 1
ATOM 1607 C CA . CYS A 1 199 ? 3.925 -14.473 -16.332 1.00 96.19 199 CYS A CA 1
ATOM 1608 C C . CYS A 1 199 ? 3.117 -15.742 -16.621 1.00 96.19 199 CYS A C 1
ATOM 1610 O O . CYS A 1 199 ? 3.666 -16.767 -17.009 1.00 96.19 199 CYS A O 1
ATOM 1612 N N . LYS A 1 200 ? 1.792 -15.650 -16.503 1.00 94.88 200 LYS A N 1
ATOM 1613 C CA . LYS A 1 200 ? 0.855 -16.746 -16.793 1.00 94.88 200 LYS A CA 1
ATOM 1614 C C . LYS A 1 200 ? 0.577 -16.893 -18.299 1.00 94.88 200 LYS A C 1
ATOM 1616 O O . LYS A 1 200 ? -0.007 -17.885 -18.718 1.00 94.88 200 LYS A O 1
ATOM 1621 N N . LYS A 1 201 ? 0.956 -15.896 -19.112 1.00 95.06 201 LYS A N 1
ATOM 1622 C CA . LYS A 1 201 ? 0.640 -15.819 -20.552 1.00 95.06 201 LYS A CA 1
ATOM 1623 C C . LYS A 1 201 ? 1.810 -16.107 -21.488 1.00 95.06 201 LYS A C 1
ATOM 1625 O O . LYS A 1 201 ? 1.576 -16.412 -22.654 1.00 95.06 201 LYS A O 1
ATOM 1630 N N . CYS A 1 202 ? 3.052 -15.978 -21.031 1.00 94.62 202 CYS A N 1
ATOM 1631 C CA . CYS A 1 202 ? 4.220 -16.228 -21.869 1.00 94.62 202 CYS A CA 1
ATOM 1632 C C . CYS A 1 202 ? 5.345 -16.913 -21.097 1.00 94.62 202 CYS A C 1
ATOM 1634 O O . CYS A 1 202 ? 5.478 -16.751 -19.890 1.00 94.62 202 CYS A O 1
ATOM 1636 N N . THR A 1 203 ? 6.177 -17.651 -21.827 1.00 90.81 203 THR A N 1
ATOM 1637 C CA . THR A 1 203 ? 7.258 -18.485 -21.282 1.00 90.81 203 THR A CA 1
ATOM 1638 C C . THR A 1 203 ? 8.607 -17.769 -21.210 1.00 90.81 203 THR A C 1
ATOM 1640 O O . THR A 1 203 ? 9.479 -18.175 -20.454 1.00 90.81 203 THR A O 1
ATOM 1643 N N . HIS A 1 204 ? 8.791 -16.684 -21.969 1.00 89.81 204 HIS A N 1
ATOM 1644 C CA . HIS A 1 204 ? 10.048 -15.922 -22.005 1.00 89.81 204 HIS A CA 1
ATOM 1645 C C . HIS A 1 204 ? 10.178 -14.883 -20.880 1.00 89.81 204 HIS A C 1
ATOM 1647 O O . HIS A 1 204 ? 11.219 -14.245 -20.741 1.00 89.81 204 HIS A O 1
ATOM 1653 N N . CYS A 1 205 ? 9.118 -14.659 -20.101 1.00 93.56 205 CYS A N 1
ATOM 1654 C CA . CYS A 1 205 ? 9.137 -13.715 -18.992 1.00 93.56 205 CYS A CA 1
ATOM 1655 C C . CYS A 1 205 ? 9.649 -14.412 -17.730 1.00 93.56 205 CYS A C 1
ATOM 1657 O O . CYS A 1 205 ? 8.972 -15.268 -17.171 1.00 93.56 205 CYS A O 1
ATOM 1659 N N . THR A 1 206 ? 10.830 -14.011 -17.268 1.00 91.25 206 THR A N 1
ATOM 1660 C CA . THR A 1 206 ? 11.457 -14.552 -16.051 1.00 91.25 206 THR A CA 1
ATOM 1661 C C . THR A 1 206 ? 10.882 -13.964 -14.761 1.00 91.25 206 THR A C 1
ATOM 1663 O O . THR A 1 206 ? 11.204 -14.440 -13.679 1.00 91.25 206 THR A O 1
ATOM 1666 N N . GLY A 1 207 ? 10.063 -12.918 -14.872 1.00 92.94 207 GLY A N 1
ATOM 1667 C CA . GLY A 1 207 ? 9.435 -12.225 -13.758 1.00 92.94 207 GLY A CA 1
ATOM 1668 C C . GLY A 1 207 ? 8.960 -10.833 -14.156 1.00 92.94 207 GLY A C 1
ATOM 1669 O O . GLY A 1 207 ? 9.359 -10.295 -15.197 1.00 92.94 207 GLY A O 1
ATOM 1670 N N . TYR A 1 208 ? 8.086 -10.249 -13.340 1.00 94.50 208 TYR A N 1
ATOM 1671 C CA . TYR A 1 208 ? 7.557 -8.920 -13.613 1.00 94.50 208 TYR A CA 1
ATOM 1672 C C . TYR A 1 208 ? 8.671 -7.867 -13.598 1.00 94.50 208 TYR A C 1
ATOM 1674 O O . TYR A 1 208 ? 9.353 -7.653 -12.601 1.00 94.50 208 TYR A O 1
ATOM 1682 N N . ARG A 1 209 ? 8.838 -7.173 -14.723 1.00 94.44 209 ARG A N 1
ATOM 1683 C CA . ARG A 1 209 ? 9.840 -6.120 -14.888 1.00 94.44 209 ARG A CA 1
ATOM 1684 C C . ARG A 1 209 ? 9.273 -5.040 -15.788 1.00 94.44 209 ARG A C 1
ATOM 1686 O O . ARG A 1 209 ? 9.070 -5.294 -16.967 1.00 94.44 209 ARG A O 1
ATOM 1693 N N . SER A 1 210 ? 8.995 -3.847 -15.273 1.00 93.00 210 SER A N 1
ATOM 1694 C CA . SER A 1 210 ? 8.393 -2.766 -16.069 1.00 93.00 210 SER A CA 1
ATOM 1695 C C . SER A 1 210 ? 9.447 -1.789 -16.608 1.00 93.00 210 SER A C 1
ATOM 1697 O O . SER A 1 210 ? 10.251 -1.295 -15.816 1.00 93.00 210 SER A O 1
ATOM 1699 N N . PRO A 1 211 ? 9.449 -1.457 -17.919 1.00 91.81 211 PRO A N 1
ATOM 1700 C CA . PRO A 1 211 ? 10.332 -0.440 -18.493 1.00 91.81 211 PRO A CA 1
ATOM 1701 C C . PRO A 1 211 ? 9.800 0.993 -18.293 1.00 91.81 211 PRO A C 1
ATOM 1703 O O . PRO A 1 211 ? 10.346 1.927 -18.867 1.00 91.81 211 PRO A O 1
ATOM 1706 N N . PHE A 1 212 ? 8.715 1.175 -17.532 1.00 94.12 212 PHE A N 1
ATOM 1707 C CA . PHE A 1 212 ? 8.145 2.487 -17.227 1.00 94.12 212 PHE A CA 1
ATOM 1708 C C . PHE A 1 212 ? 9.182 3.415 -16.588 1.00 94.12 212 PHE A C 1
ATOM 1710 O O . PHE A 1 212 ? 9.863 3.009 -15.654 1.00 94.12 212 PHE A O 1
ATOM 1717 N N . THR A 1 213 ? 9.261 4.664 -17.037 1.00 95.25 213 THR A N 1
ATOM 1718 C CA . THR A 1 213 ? 10.130 5.674 -16.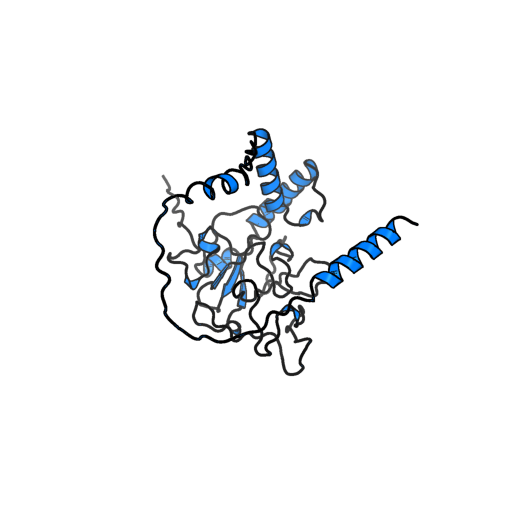423 1.00 95.25 213 THR A CA 1
ATOM 1719 C C . THR A 1 213 ? 9.368 6.404 -15.323 1.00 95.25 213 THR A C 1
ATOM 1721 O O . THR A 1 213 ? 8.366 7.066 -15.593 1.00 95.25 213 THR A O 1
ATOM 1724 N N . CYS A 1 214 ? 9.831 6.289 -14.078 1.00 94.25 214 CYS A N 1
ATOM 1725 C CA . CYS A 1 214 ? 9.281 7.054 -12.963 1.00 94.25 214 CYS A CA 1
ATOM 1726 C C . CYS A 1 214 ? 9.602 8.549 -13.123 1.00 94.25 214 CYS A C 1
ATOM 1728 O O . CYS A 1 214 ? 10.598 8.911 -13.746 1.00 94.25 214 CYS A O 1
ATOM 1730 N N . GLY A 1 215 ? 8.813 9.429 -12.498 1.00 91.44 215 GLY A N 1
ATOM 1731 C CA . GLY A 1 215 ? 9.097 10.869 -12.457 1.00 91.44 215 GLY A CA 1
ATOM 1732 C C . GLY A 1 215 ? 10.450 11.232 -11.826 1.00 91.44 215 GLY A C 1
ATOM 1733 O O . GLY A 1 215 ? 10.966 12.312 -12.083 1.00 91.44 215 GLY A O 1
ATOM 1734 N N . CYS A 1 216 ? 11.076 10.322 -11.069 1.00 91.06 216 CYS A N 1
ATOM 1735 C CA . CYS A 1 216 ? 12.457 10.477 -10.598 1.00 91.06 216 CYS A CA 1
ATOM 1736 C C . CYS A 1 216 ? 13.527 10.227 -11.686 1.00 91.06 216 CYS A C 1
ATOM 1738 O O . CYS A 1 216 ? 14.719 10.327 -11.406 1.00 91.06 216 CYS A O 1
ATOM 1740 N N . GLY A 1 217 ? 13.123 9.856 -12.906 1.00 92.50 217 GLY A N 1
ATOM 1741 C CA . GLY A 1 217 ? 13.998 9.565 -14.045 1.00 92.50 217 GLY A CA 1
ATOM 1742 C C . GLY A 1 217 ? 14.499 8.119 -14.124 1.00 92.50 217 GLY A C 1
ATOM 1743 O O . GLY A 1 217 ? 15.041 7.725 -15.153 1.00 92.50 217 GLY A O 1
ATOM 1744 N N . GLN A 1 218 ? 14.299 7.310 -13.081 1.00 94.19 218 GLN A N 1
ATOM 1745 C CA . GLN A 1 218 ? 14.739 5.912 -13.048 1.00 94.19 218 GLN A CA 1
ATOM 1746 C C . GLN A 1 218 ? 13.656 4.956 -13.577 1.00 94.19 218 GLN A C 1
ATOM 1748 O O . GLN A 1 218 ? 12.459 5.223 -13.410 1.00 94.19 218 GLN A O 1
ATOM 1753 N N . PRO A 1 219 ? 14.036 3.822 -14.194 1.00 94.12 219 PRO A N 1
ATOM 1754 C CA . PRO A 1 219 ? 13.075 2.827 -14.647 1.00 94.12 219 PRO A CA 1
ATOM 1755 C C . PRO A 1 219 ? 12.382 2.139 -13.461 1.00 94.12 219 PRO A C 1
ATOM 1757 O O . PRO A 1 219 ? 12.953 1.972 -12.381 1.00 94.12 219 PRO A O 1
ATOM 1760 N N . GLY A 1 220 ? 11.148 1.685 -13.669 1.00 92.81 220 GLY A N 1
ATOM 1761 C CA . GLY A 1 220 ? 10.306 1.095 -12.632 1.00 92.81 220 GLY A CA 1
ATOM 1762 C C . GLY A 1 220 ? 10.925 -0.149 -12.002 1.00 92.81 220 GLY A C 1
ATOM 1763 O O . GLY A 1 220 ? 10.821 -0.329 -10.798 1.00 92.81 220 GLY A O 1
ATOM 1764 N N . TYR A 1 221 ? 11.651 -0.961 -12.777 1.00 92.44 221 TYR A N 1
ATOM 1765 C CA . TYR A 1 221 ? 12.358 -2.134 -12.248 1.00 92.44 221 TYR A CA 1
ATOM 1766 C C . TYR A 1 221 ? 13.545 -1.813 -11.326 1.00 92.44 221 TYR A C 1
ATOM 1768 O O . TYR A 1 221 ? 14.078 -2.726 -10.707 1.00 92.44 221 TYR A O 1
ATOM 1776 N N . ALA A 1 222 ? 14.017 -0.562 -11.279 1.00 94.88 222 ALA A N 1
ATOM 1777 C CA . ALA A 1 222 ? 15.061 -0.145 -10.340 1.00 94.88 222 ALA A CA 1
ATOM 1778 C C . ALA A 1 222 ? 14.490 0.223 -8.961 1.00 94.88 222 ALA A C 1
ATOM 1780 O O . ALA A 1 222 ? 15.245 0.430 -8.013 1.00 94.88 222 ALA A O 1
ATOM 1781 N N . HIS A 1 223 ? 13.166 0.347 -8.855 1.00 95.75 223 HIS A N 1
ATOM 1782 C CA . HIS A 1 223 ? 12.502 0.668 -7.606 1.00 95.75 223 HIS A CA 1
ATOM 1783 C C . HIS A 1 223 ? 12.228 -0.601 -6.811 1.00 95.75 223 HIS A C 1
ATOM 1785 O O . HIS A 1 223 ? 11.865 -1.635 -7.367 1.00 95.75 223 HIS A O 1
ATOM 1791 N N . VAL A 1 224 ? 12.355 -0.487 -5.496 1.00 95.25 224 VAL A N 1
ATOM 1792 C CA . VAL A 1 224 ? 12.020 -1.543 -4.547 1.00 95.25 224 VAL A CA 1
ATOM 1793 C C . VAL A 1 224 ? 11.028 -1.009 -3.528 1.00 95.25 224 VAL A C 1
ATOM 1795 O O . VAL A 1 224 ? 11.004 0.189 -3.224 1.00 95.25 224 VAL A O 1
ATOM 1798 N N . THR A 1 225 ? 10.209 -1.908 -2.990 1.00 96.62 225 THR A N 1
ATOM 1799 C CA . THR A 1 225 ? 9.401 -1.607 -1.809 1.00 96.62 225 THR A CA 1
ATOM 1800 C C . THR A 1 225 ? 10.281 -1.786 -0.581 1.00 96.62 225 THR A C 1
ATOM 1802 O O . THR A 1 225 ? 10.803 -2.872 -0.343 1.00 96.62 225 THR A O 1
ATOM 1805 N N . LEU A 1 226 ? 10.475 -0.715 0.179 1.00 95.69 226 LEU A N 1
ATOM 1806 C CA . LEU A 1 226 ? 11.281 -0.705 1.388 1.00 95.69 226 LEU A CA 1
ATOM 1807 C C . LEU A 1 226 ? 10.355 -0.681 2.606 1.00 95.69 226 LEU A C 1
ATOM 1809 O O . LEU A 1 226 ? 9.461 0.163 2.680 1.00 95.69 226 LEU A O 1
ATOM 1813 N N . VAL A 1 227 ? 10.582 -1.596 3.547 1.00 96.62 227 VAL A N 1
ATOM 1814 C CA . VAL A 1 227 ? 9.856 -1.687 4.820 1.00 96.62 227 VAL A CA 1
ATOM 1815 C C . VAL A 1 227 ? 10.842 -1.406 5.948 1.00 96.62 227 VAL A C 1
ATOM 1817 O O . VAL A 1 227 ? 11.820 -2.135 6.113 1.00 96.62 227 VAL A O 1
ATOM 1820 N N . GLU A 1 228 ? 10.588 -0.340 6.700 1.00 95.31 228 GLU A N 1
ATOM 1821 C CA . GLU A 1 228 ? 11.483 0.190 7.729 1.00 95.31 228 GLU A CA 1
ATOM 1822 C C . GLU A 1 228 ? 10.776 0.297 9.079 1.00 95.31 228 GLU A 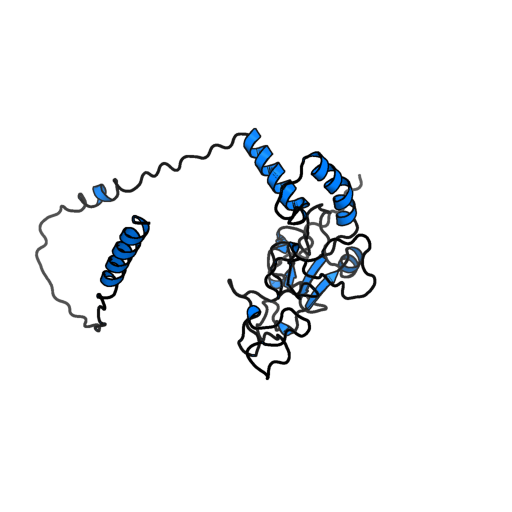C 1
ATOM 1824 O O . GLU A 1 228 ? 9.576 0.587 9.145 1.00 95.31 228 GLU A O 1
ATOM 1829 N N . THR A 1 229 ? 11.536 0.147 10.160 1.00 95.38 229 THR A N 1
ATOM 1830 C CA . THR A 1 229 ? 11.101 0.558 11.500 1.00 95.38 229 THR A CA 1
ATOM 1831 C C . THR A 1 229 ? 11.292 2.063 11.683 1.00 95.38 229 THR A C 1
ATOM 1833 O O . THR A 1 229 ? 11.895 2.747 10.848 1.00 95.38 229 THR A O 1
ATOM 1836 N N . THR A 1 230 ? 10.774 2.601 12.787 1.00 93.44 230 THR A N 1
ATOM 1837 C CA . THR A 1 230 ? 10.972 4.009 13.159 1.00 93.44 230 THR A CA 1
ATOM 1838 C C . THR A 1 230 ? 12.459 4.369 13.207 1.00 93.44 230 THR A C 1
ATOM 1840 O O . THR A 1 230 ? 12.866 5.379 12.632 1.00 93.44 230 THR A O 1
ATOM 1843 N N . GLU A 1 231 ? 13.280 3.525 13.831 1.00 94.00 231 GLU A N 1
ATOM 1844 C CA . GLU A 1 231 ? 14.712 3.755 14.042 1.00 94.00 231 GLU A CA 1
ATOM 1845 C C . GLU A 1 231 ? 15.473 3.768 12.717 1.00 94.00 231 GLU A C 1
ATOM 1847 O O . GLU A 1 231 ? 16.265 4.674 12.467 1.00 94.00 231 GLU A O 1
ATOM 1852 N N . GLU A 1 232 ? 15.200 2.805 11.835 1.00 94.44 232 GLU A N 1
ATOM 1853 C CA . GLU A 1 232 ? 15.841 2.722 10.518 1.00 94.44 232 GLU A CA 1
ATOM 1854 C C . GLU A 1 232 ? 15.492 3.919 9.645 1.00 94.44 232 GLU A C 1
ATOM 1856 O O . GLU A 1 232 ? 16.365 4.517 9.010 1.00 94.44 232 GLU A O 1
ATOM 1861 N N . ARG A 1 233 ? 14.218 4.320 9.662 1.00 93.44 233 ARG A N 1
ATOM 1862 C CA . ARG A 1 233 ? 13.755 5.474 8.901 1.00 93.44 233 ARG A CA 1
ATOM 1863 C C . ARG A 1 233 ? 14.411 6.761 9.393 1.00 93.44 233 ARG A C 1
ATOM 1865 O O . ARG A 1 233 ? 14.871 7.561 8.577 1.00 93.44 233 ARG A O 1
ATOM 1872 N N . MET A 1 234 ? 14.505 6.942 10.711 1.00 93.06 234 MET A N 1
ATOM 1873 C CA . MET A 1 234 ? 15.215 8.074 11.312 1.00 93.06 234 MET A CA 1
ATOM 1874 C C . MET A 1 234 ? 16.707 8.055 10.973 1.00 93.06 234 MET A C 1
ATOM 1876 O O . MET A 1 234 ? 17.247 9.091 10.588 1.00 93.06 234 MET A O 1
ATOM 1880 N N . ALA A 1 235 ? 17.358 6.890 11.041 1.00 93.69 235 ALA A N 1
ATOM 1881 C CA . ALA A 1 235 ? 18.765 6.728 10.673 1.00 93.69 235 ALA A CA 1
ATOM 1882 C C . ALA A 1 235 ? 19.024 7.104 9.206 1.00 93.69 235 ALA A C 1
ATOM 1884 O O . ALA A 1 235 ? 20.063 7.671 8.876 1.00 93.69 235 ALA A O 1
ATOM 1885 N N . ARG A 1 236 ? 18.043 6.876 8.325 1.00 90.94 236 ARG A N 1
ATOM 1886 C CA . ARG A 1 236 ? 18.086 7.280 6.913 1.00 90.94 236 ARG A CA 1
ATOM 1887 C C . ARG A 1 236 ? 17.742 8.760 6.682 1.00 90.94 236 ARG A C 1
ATOM 1889 O O . ARG A 1 236 ? 17.592 9.185 5.536 1.00 90.94 236 ARG A O 1
ATOM 1896 N N . GLY A 1 237 ? 17.585 9.545 7.752 1.00 89.00 237 GLY A N 1
ATOM 1897 C CA . GLY A 1 237 ? 17.210 10.960 7.706 1.00 89.00 237 GLY A CA 1
ATOM 1898 C C . GLY A 1 237 ? 15.800 11.182 7.158 1.00 89.00 237 GLY A C 1
ATOM 1899 O O . GLY A 1 237 ? 15.499 12.241 6.603 1.00 89.00 237 GLY A O 1
ATOM 1900 N N . ARG A 1 238 ? 14.944 10.158 7.236 1.00 89.19 238 ARG A N 1
ATOM 1901 C CA . ARG A 1 238 ? 13.580 10.186 6.725 1.00 89.19 238 ARG A CA 1
ATOM 1902 C C . ARG A 1 238 ? 12.593 10.438 7.867 1.00 89.19 238 ARG A C 1
ATOM 1904 O O . ARG A 1 238 ? 12.843 10.128 9.029 1.00 89.19 238 ARG A O 1
ATOM 1911 N N . PRO A 1 239 ? 11.440 11.015 7.540 1.00 87.94 239 PRO A N 1
ATOM 1912 C CA . PRO A 1 239 ? 10.485 11.454 8.537 1.00 87.94 239 PRO A CA 1
ATOM 1913 C C . PRO A 1 239 ? 9.578 10.374 9.066 1.00 87.94 239 PRO A C 1
ATOM 1915 O O . PRO A 1 239 ? 9.080 9.548 8.306 1.00 87.94 239 PRO A O 1
ATOM 1918 N N . VAL A 1 240 ? 9.257 10.497 10.346 1.00 90.19 240 VAL A N 1
ATOM 1919 C CA . VAL A 1 240 ? 8.358 9.585 11.059 1.00 90.19 240 VAL A CA 1
ATOM 1920 C C . VAL A 1 240 ? 6.981 10.208 11.336 1.00 90.19 240 VAL A C 1
ATOM 1922 O O . VAL A 1 240 ? 5.970 9.507 11.402 1.00 90.19 240 VAL A O 1
ATOM 1925 N N . GLY A 1 241 ? 6.897 11.542 11.369 1.00 87.62 241 GLY A N 1
ATOM 1926 C CA . GLY A 1 241 ? 5.653 12.261 11.652 1.00 87.62 241 GLY A CA 1
ATOM 1927 C C . GLY A 1 241 ? 5.132 12.004 13.071 1.00 87.62 241 GLY A C 1
ATOM 1928 O O . GLY A 1 241 ? 5.853 11.514 13.938 1.00 87.62 241 GLY A O 1
ATOM 1929 N N . ARG A 1 242 ? 3.863 12.352 13.320 1.00 87.38 242 ARG A N 1
ATOM 1930 C CA . ARG A 1 242 ? 3.204 12.083 14.606 1.00 87.38 242 ARG A CA 1
ATOM 1931 C C . ARG A 1 242 ? 2.815 10.607 14.707 1.00 87.38 242 ARG A C 1
ATOM 1933 O O . ARG A 1 242 ? 2.315 10.030 13.743 1.00 87.38 242 ARG A O 1
ATOM 1940 N N . ALA A 1 243 ? 2.982 10.030 15.894 1.00 85.94 243 ALA A N 1
ATOM 1941 C CA . ALA A 1 243 ? 2.486 8.696 16.202 1.00 85.94 243 ALA A CA 1
ATOM 1942 C C . ALA A 1 243 ? 0.944 8.672 16.151 1.00 85.94 243 ALA A C 1
ATOM 1944 O O . ALA A 1 243 ? 0.278 9.531 16.739 1.00 85.94 243 ALA A O 1
ATOM 1945 N N . VAL A 1 244 ? 0.378 7.716 15.412 1.00 88.00 244 VAL A N 1
ATOM 1946 C CA . VAL A 1 244 ? -1.068 7.586 15.176 1.00 88.00 244 VAL A CA 1
ATOM 1947 C C . VAL A 1 244 ? -1.521 6.130 15.362 1.00 88.00 244 VAL A C 1
ATOM 1949 O O . VAL A 1 244 ? -0.776 5.221 15.004 1.00 88.00 244 VAL A O 1
ATOM 1952 N N . PRO A 1 245 ? -2.740 5.887 15.882 1.00 90.31 245 PRO A N 1
ATOM 1953 C CA . PRO A 1 245 ? -3.226 4.541 16.219 1.00 90.31 245 PRO A CA 1
ATOM 1954 C C . PRO A 1 245 ? -3.790 3.749 15.023 1.00 90.31 245 PRO A C 1
ATOM 1956 O O . PRO A 1 245 ? -4.316 2.646 15.192 1.00 90.31 245 PRO A O 1
ATOM 1959 N N . TYR A 1 246 ? -3.767 4.333 13.826 1.00 91.75 246 TYR A N 1
ATOM 1960 C CA . TYR A 1 246 ? -4.507 3.825 12.674 1.00 91.75 246 TYR A CA 1
ATOM 1961 C C . TYR A 1 246 ? -3.834 2.611 12.033 1.00 91.75 246 TYR A C 1
ATOM 1963 O O . TYR A 1 246 ? -2.606 2.517 11.973 1.00 91.75 246 TYR A O 1
ATOM 1971 N N . ALA A 1 247 ? -4.657 1.696 11.527 1.00 90.06 247 ALA A N 1
ATOM 1972 C CA . ALA A 1 247 ? -4.200 0.484 10.867 1.00 90.06 247 ALA A CA 1
ATOM 1973 C C . ALA A 1 247 ? -3.460 0.812 9.562 1.00 90.06 247 ALA A C 1
ATOM 1975 O O . ALA A 1 247 ? -3.918 1.632 8.763 1.00 90.06 247 ALA A O 1
ATOM 1976 N N . ALA A 1 248 ? -2.326 0.141 9.335 1.00 91.56 248 ALA A N 1
ATOM 1977 C CA . ALA A 1 248 ? -1.602 0.153 8.064 1.00 91.56 248 ALA A CA 1
ATOM 1978 C C . ALA A 1 248 ? -1.326 1.557 7.482 1.00 91.56 248 ALA A C 1
ATOM 1980 O O . ALA A 1 248 ? -1.446 1.790 6.279 1.00 91.56 248 ALA A O 1
ATOM 1981 N N . MET A 1 249 ? -0.907 2.505 8.328 1.00 92.62 249 MET A N 1
ATOM 1982 C CA . MET A 1 249 ? -0.531 3.855 7.878 1.00 92.62 249 MET A CA 1
ATOM 1983 C C . MET A 1 249 ? 0.640 3.866 6.890 1.00 92.62 249 MET A C 1
ATOM 1985 O O . MET A 1 249 ? 0.754 4.794 6.087 1.00 92.62 249 MET A O 1
ATOM 1989 N N . GLY A 1 250 ? 1.512 2.855 6.964 1.00 93.75 250 GLY A N 1
ATOM 1990 C CA . GLY A 1 250 ? 2.676 2.721 6.097 1.00 93.75 250 GLY A CA 1
ATOM 1991 C C . GLY A 1 250 ? 3.565 3.963 6.164 1.00 93.75 250 GLY A C 1
ATOM 1992 O O . GLY A 1 250 ? 3.879 4.474 7.241 1.00 93.75 250 GLY A O 1
ATOM 1993 N N . GLY A 1 251 ? 3.963 4.470 5.000 1.00 93.38 251 GLY A N 1
ATOM 1994 C CA . GLY A 1 251 ? 4.834 5.637 4.864 1.00 93.38 251 GLY A CA 1
ATOM 1995 C C . GLY A 1 251 ? 4.149 6.998 5.036 1.00 93.38 251 GLY A C 1
ATOM 1996 O O . GLY A 1 251 ? 4.822 8.015 4.883 1.00 93.38 251 GLY A O 1
ATOM 1997 N N . LEU A 1 252 ? 2.839 7.064 5.310 1.00 92.81 252 LEU A N 1
ATOM 1998 C CA . LEU A 1 252 ? 2.122 8.339 5.414 1.00 92.81 252 LEU A CA 1
ATOM 1999 C C . LEU A 1 252 ? 2.447 9.079 6.720 1.00 92.81 252 LEU A C 1
ATOM 2001 O O . LEU A 1 252 ? 2.175 8.594 7.816 1.00 92.81 252 LEU A O 1
ATOM 2005 N N . THR A 1 253 ? 2.987 10.288 6.605 1.00 90.69 253 THR A N 1
ATOM 2006 C CA . THR A 1 253 ? 3.393 11.142 7.738 1.00 90.69 253 THR A CA 1
ATOM 2007 C C . THR A 1 253 ? 2.696 12.501 7.746 1.00 90.69 253 THR A C 1
ATOM 2009 O O . THR A 1 253 ? 2.682 13.173 8.774 1.00 90.69 253 THR A O 1
ATOM 2012 N N . GLY A 1 254 ? 2.078 12.891 6.629 1.00 87.56 254 GLY A N 1
ATOM 2013 C CA . GLY A 1 254 ? 1.303 14.118 6.481 1.00 87.56 254 GLY A CA 1
ATOM 2014 C C . GLY A 1 254 ? 0.682 14.228 5.088 1.00 87.56 254 GLY A C 1
ATOM 2015 O O . GLY A 1 254 ? 0.731 13.292 4.291 1.00 87.56 254 GLY A O 1
ATOM 2016 N N . PHE A 1 255 ? 0.107 15.390 4.770 1.00 86.31 255 PHE A N 1
ATOM 2017 C CA . PHE A 1 255 ? -0.536 15.621 3.470 1.00 86.31 255 PHE A CA 1
ATOM 2018 C C . PHE A 1 255 ? 0.457 15.566 2.295 1.00 86.31 255 PHE A C 1
ATOM 2020 O O . PHE A 1 255 ? 0.140 15.006 1.246 1.00 86.31 255 PHE A O 1
ATOM 2027 N N . SER A 1 256 ? 1.691 16.053 2.486 1.00 85.06 256 SER A N 1
ATOM 2028 C CA . SER A 1 256 ? 2.754 15.985 1.469 1.00 85.06 256 SER A CA 1
ATOM 2029 C C . SER A 1 256 ? 3.130 14.546 1.093 1.00 85.06 256 SER A C 1
ATOM 2031 O O . SER A 1 256 ? 3.620 14.298 -0.012 1.00 85.06 256 SER A O 1
ATOM 2033 N N . SER A 1 257 ? 2.843 13.566 1.960 1.00 88.81 257 SER A N 1
ATOM 2034 C CA . SER A 1 257 ? 3.108 12.155 1.684 1.00 88.81 257 SER A CA 1
ATOM 2035 C C . SER A 1 257 ? 2.257 11.584 0.546 1.00 88.81 257 SER A C 1
ATOM 2037 O O . SER A 1 257 ? 2.669 10.608 -0.079 1.00 88.81 257 SER A O 1
ATOM 2039 N N . LEU A 1 258 ? 1.094 12.185 0.260 1.00 90.25 258 LEU A N 1
ATOM 2040 C CA . LEU A 1 258 ? 0.172 11.728 -0.788 1.00 90.25 258 LEU A CA 1
ATOM 2041 C C . LEU A 1 258 ? 0.699 12.011 -2.201 1.00 90.25 258 LEU A C 1
ATOM 2043 O O . LEU A 1 258 ? 0.401 11.270 -3.142 1.00 90.25 258 LEU A O 1
ATOM 2047 N N . VAL A 1 259 ? 1.503 13.066 -2.331 1.00 89.69 259 VAL A N 1
ATOM 2048 C CA . VAL A 1 259 ? 2.139 13.481 -3.582 1.00 89.69 259 VAL A CA 1
ATOM 2049 C C . VAL A 1 259 ? 3.332 12.570 -3.881 1.00 89.69 259 VAL A C 1
ATOM 2051 O O . VAL A 1 259 ? 3.982 12.065 -2.962 1.00 89.69 259 VAL A O 1
ATOM 2054 N N . ASP A 1 260 ? 3.625 12.340 -5.160 1.00 90.31 260 ASP A N 1
ATOM 2055 C CA . ASP A 1 260 ? 4.795 11.565 -5.577 1.00 90.31 260 ASP A CA 1
ATOM 2056 C C . ASP A 1 260 ? 6.101 12.257 -5.163 1.00 90.31 260 ASP A C 1
ATOM 2058 O O . ASP A 1 260 ? 6.212 13.481 -5.146 1.00 90.31 260 ASP A O 1
ATOM 2062 N N . GLY A 1 261 ? 7.114 11.460 -4.827 1.00 87.62 261 GLY A N 1
ATOM 2063 C CA . GLY A 1 261 ? 8.337 11.936 -4.183 1.00 87.62 261 GLY A CA 1
ATOM 2064 C C . GLY A 1 261 ? 9.108 12.982 -4.972 1.00 87.62 261 GLY A C 1
ATOM 2065 O O . GLY A 1 261 ? 9.665 13.889 -4.367 1.00 87.62 261 GLY A O 1
ATOM 2066 N N . TYR A 1 262 ? 9.101 12.894 -6.303 1.00 86.94 262 TYR A N 1
ATOM 2067 C CA . TYR A 1 262 ? 9.798 13.851 -7.167 1.00 86.94 262 TYR A CA 1
ATOM 2068 C C . TYR A 1 262 ? 9.118 15.233 -7.223 1.00 86.94 262 TYR A C 1
ATOM 2070 O O . TYR A 1 262 ? 9.735 16.192 -7.672 1.00 86.94 262 TYR A O 1
ATOM 2078 N N . LEU A 1 263 ? 7.863 15.342 -6.769 1.00 87.69 263 LEU A N 1
ATOM 2079 C CA . LEU A 1 263 ? 7.091 16.589 -6.711 1.00 87.69 263 LEU A CA 1
ATOM 2080 C C . LEU A 1 263 ? 7.063 17.210 -5.306 1.00 87.69 263 LEU A C 1
ATOM 2082 O O . LEU A 1 263 ? 6.448 18.259 -5.117 1.00 87.69 263 LEU A O 1
ATOM 2086 N N . ARG A 1 264 ? 7.674 16.574 -4.299 1.00 82.94 264 ARG A N 1
ATOM 2087 C CA . ARG A 1 264 ? 7.723 17.129 -2.939 1.00 82.94 264 ARG A CA 1
ATOM 2088 C C . ARG A 1 264 ? 8.773 18.245 -2.904 1.00 82.94 264 ARG A C 1
ATOM 2090 O O . ARG A 1 264 ? 9.943 17.989 -3.167 1.00 82.94 264 ARG A O 1
ATOM 2097 N N . LEU A 1 265 ? 8.324 19.476 -2.650 1.00 58.03 265 LEU A N 1
ATOM 2098 C CA . LEU A 1 265 ? 9.126 20.706 -2.775 1.00 58.03 265 LEU A CA 1
ATOM 2099 C C . LEU A 1 265 ? 9.847 21.132 -1.490 1.00 58.03 265 LEU A C 1
ATOM 2101 O O . LEU A 1 265 ? 10.704 22.009 -1.530 1.00 58.03 265 LEU A O 1
ATOM 2105 N N . ASP A 1 266 ? 9.499 20.557 -0.350 1.00 53.50 266 ASP A N 1
ATOM 2106 C CA . ASP A 1 266 ? 10.132 20.833 0.930 1.00 53.50 266 ASP A CA 1
ATOM 2107 C C . ASP A 1 266 ? 11.183 19.745 1.237 1.00 53.50 266 ASP A C 1
ATOM 2109 O O . ASP A 1 266 ? 11.181 18.696 0.581 1.00 53.50 266 ASP A O 1
ATOM 2113 N N . PRO A 1 267 ? 12.064 19.908 2.251 1.00 51.34 267 PRO A N 1
ATOM 2114 C CA . PRO A 1 267 ? 12.949 18.844 2.770 1.00 51.34 267 PRO A CA 1
ATOM 2115 C C . PRO A 1 267 ? 12.189 17.595 3.236 1.00 51.34 267 PRO A C 1
ATOM 2117 O O . PRO A 1 267 ? 12.725 16.725 3.928 1.00 51.34 267 PRO A O 1
ATOM 2120 N N . SER A 1 268 ? 10.890 17.567 2.954 1.00 50.84 268 SER A N 1
ATOM 2121 C CA . SER A 1 268 ? 9.916 17.093 3.845 1.00 50.84 268 SER A CA 1
ATOM 2122 C C . SER A 1 268 ? 8.637 16.535 3.182 1.00 50.84 268 SER A C 1
ATOM 2124 O O . SER A 1 268 ? 7.506 16.931 3.441 1.00 50.84 268 SER A O 1
ATOM 2126 N N . GLY A 1 269 ? 8.793 15.280 2.757 1.00 45.34 269 GLY A N 1
ATOM 2127 C CA . GLY A 1 269 ? 7.943 14.260 3.398 1.00 45.34 269 GLY A CA 1
ATOM 2128 C C . GLY A 1 269 ? 7.947 14.325 4.953 1.00 45.34 269 GLY A C 1
ATOM 2129 O O . GLY A 1 269 ? 7.203 13.603 5.599 1.00 45.34 269 GLY A O 1
ATOM 2130 N N . VAL A 1 270 ? 8.849 15.105 5.563 1.00 49.09 270 VAL A N 1
ATOM 2131 C CA . VAL A 1 270 ? 9.088 15.434 6.971 1.00 49.09 270 VAL A CA 1
ATOM 2132 C C . VAL A 1 270 ? 8.088 16.374 7.613 1.00 49.09 270 VAL A C 1
ATOM 2134 O O . VAL A 1 270 ? 8.035 16.342 8.822 1.00 49.09 270 VAL A O 1
ATOM 2137 N N . GLY A 1 271 ? 7.218 17.121 6.936 1.00 40.41 271 GLY A N 1
ATOM 2138 C CA . GLY A 1 271 ? 6.520 18.206 7.632 1.00 40.41 271 GLY A CA 1
ATOM 2139 C C . GLY A 1 271 ? 7.444 19.053 8.538 1.00 40.41 271 GLY A C 1
ATOM 2140 O O . GLY A 1 271 ? 8.672 18.945 8.531 1.00 40.41 271 GLY A O 1
ATOM 2141 N N . ASN A 1 272 ? 6.852 19.936 9.328 1.00 39.75 272 ASN A N 1
ATOM 2142 C CA . ASN A 1 272 ? 7.619 20.780 10.236 1.00 39.75 272 ASN A CA 1
ATOM 2143 C C . ASN A 1 272 ? 8.353 19.913 11.268 1.00 39.75 272 ASN A C 1
ATOM 2145 O O . ASN A 1 272 ? 7.721 19.166 12.017 1.00 39.75 272 ASN A O 1
ATOM 2149 N N . THR A 1 273 ? 9.680 20.039 11.346 1.00 41.97 273 THR A N 1
ATOM 2150 C CA . THR A 1 273 ? 10.424 19.575 12.514 1.00 41.97 273 THR A CA 1
ATOM 2151 C C . THR A 1 273 ? 9.873 20.335 13.715 1.00 41.97 273 THR A C 1
ATOM 2153 O O . THR A 1 273 ? 10.061 21.542 13.851 1.00 41.97 273 THR A O 1
ATOM 2156 N N . CYS A 1 274 ? 9.120 19.642 14.568 1.00 39.41 274 CYS A N 1
ATOM 2157 C CA . CYS A 1 274 ? 8.713 20.188 15.850 1.00 39.41 274 CYS A CA 1
ATOM 2158 C C . CYS A 1 274 ? 9.988 20.325 16.684 1.00 39.41 274 CYS A C 1
ATOM 2160 O O . CYS A 1 274 ? 10.408 19.386 17.359 1.00 39.41 274 CYS A O 1
ATOM 2162 N N . LYS A 1 275 ? 10.660 21.475 16.582 1.00 37.34 275 LYS A N 1
ATOM 2163 C CA . LYS A 1 275 ? 11.560 21.909 17.639 1.00 37.34 275 LYS A CA 1
ATOM 2164 C C . LYS A 1 275 ? 10.665 22.088 18.853 1.00 37.34 275 LYS A C 1
ATOM 2166 O O . LYS A 1 275 ? 9.800 22.961 18.854 1.00 37.34 275 LYS A O 1
ATOM 2171 N N . GLN A 1 276 ? 10.824 21.206 19.833 1.00 39.91 276 GLN A N 1
ATOM 2172 C CA . GLN A 1 276 ? 10.279 21.426 21.159 1.00 39.91 276 GLN A CA 1
ATOM 2173 C C . GLN A 1 276 ? 10.801 22.790 21.606 1.00 39.91 276 GLN A C 1
ATOM 2175 O O . GLN A 1 276 ? 12.003 22.971 21.785 1.00 39.91 276 GLN A O 1
ATOM 2180 N N . HIS A 1 277 ? 9.906 23.770 21.686 1.00 32.62 277 HIS A N 1
ATOM 2181 C CA . HIS A 1 277 ? 10.156 24.949 22.491 1.00 32.62 277 HIS A CA 1
ATOM 2182 C C . HIS A 1 277 ? 10.188 24.446 23.934 1.00 32.62 277 HIS A C 1
ATOM 2184 O O . HIS A 1 277 ? 9.145 24.219 24.543 1.00 32.62 277 HIS A O 1
ATOM 2190 N N . THR A 1 278 ? 11.384 24.155 24.429 1.00 36.94 278 THR A N 1
ATOM 2191 C CA . THR A 1 278 ? 11.656 24.183 25.861 1.00 36.94 278 THR A CA 1
ATOM 2192 C C . THR A 1 278 ? 11.670 25.648 26.272 1.00 36.94 278 THR A C 1
ATOM 2194 O O . THR A 1 278 ? 12.520 26.383 25.776 1.00 36.94 278 THR A O 1
ATOM 2197 N N . GLU A 1 279 ? 10.665 25.991 27.081 1.00 32.59 279 GLU A N 1
ATOM 2198 C CA . GLU A 1 279 ? 10.555 27.096 28.054 1.00 32.59 279 GLU A CA 1
ATOM 2199 C C . GLU A 1 279 ? 11.169 28.460 27.701 1.00 32.59 279 GLU A C 1
ATOM 2201 O O . GLU A 1 279 ? 12.410 28.600 27.650 1.00 32.59 279 GLU A O 1
#

Foldseek 3Di:
DPPVVVVVVVVVVVVVVVPPDDDDDDDDDDDDDDDDDDDDPDDPPPVVVVVVPPDPPVPPPPDQDPVNVVVVVVVVVLCQQCVCVCVPDDDDPVRSVVSCVPQQVQCLQFPKAKFKDFPPDWRQATAFQQQAFLLRDGLLQWQGGDNDFDPDPPGATHGNDPPAQQGHGWHADDDPHAGAAFPVRHGSVQFHNHPQRHGVPDDPRSHGAGQDQRPVRDGRNSMTIGMDGPVRCVVVVHADADRDSGGGGHNQRDPLNRDGRNPRPDVDCHPDPPPPPDD

Secondary structure (DSSP, 8-state):
--HHHHHHHHHHHHHTSSS---PPP------------------TTSTTTTTTTS-----------HHHHHHHHHHHHHHHHHTTTTTTSPPPHHHHHHHHHHHHHHHHHS--EEEEE-TTS--SEE--TTPBBTTS-BGGGB----SS--SSSSPP--B-STT----S--B--EETTEEPPPTTS--GGGB-SSTT--BSS-SS--S----PBPTTSSBGGG-EEEEE-HHHHHHTT----S----TT-TT--SGGGGS-GGG--SS-TT---------

InterPro domains:
  IPR026755 Protein FAM221A/B [PF14753] (78-271)
  IPR026755 Protein FAM221A/B [PTHR31214] (46-276)

Sequence (279 aa):
MNLLRLFMETLSLLFRRCLETQAPRTTFIVNKLQCECCSSRSNLYQQTNLQKRLSRSVMERIHIDKHATNAVEAYLEYKRIVGEDDGGTLFSEEEYKKYKETVVPRRMQNRLYVSFGVPGHIDCKLIGPETPCFCTHGYKQHCTDFEELPKERPILLPCRVKGCQCVSYEYVHISGSKPVRCQCKHTTSEHSEAIAHQCKKCTHCTGYRSPFTCGCGQPGYAHVTLVETTEERMARGRPVGRAVPYAAMGGLTGFSSLVDGYLRLDPSGVGNTCKQHTE